Protein AF-A0A836B1T5-F1 (afdb_monomer)

Nearest PDB structures (foldseek):
  1xxl-assembly2_B  TM=7.511E-01  e=1.185E-05  Bacillus subtilis
  3ccf-assembly1_A  TM=6.354E-01  e=1.052E-05  Trichormus variabilis ATCC 29413
  6uk5-assembly1_B  TM=6.669E-01  e=5.293E-05  Micromonospora echinospora
  3tqs-assembly2_B  TM=7.331E-01  e=1.299E-04  Coxiella burnetii
  7v2p-assembly1_U  TM=7.168E-01  e=1.055E-03  Bacillus subtilis subsp. subtilis str. 168

Radius of gyration: 22.96 Å; Cα contacts (8 Å, |Δi|>4): 475; chains: 1; bounding box: 55×53×76 Å

InterPro domains:
  IPR029063 S-adenosyl-L-methionine-dependent methyltransferase superfamily [G3DSA:3.40.50.150] (52-256)
  IPR029063 S-adenosyl-L-methionine-dependent methyltransferase superfamily [SSF53335] (63-163)

Organism: Chlamydomonas incerta (NCBI:txid51695)

pLDDT: mean 87.78, std 15.85, range [39.22, 98.81]

Foldseek 3Di:
DPPLQVVAAAQFWKQFAPQAIWGFHHTADCDPPDPLHQWTWIADPPPRDIDTHHSVRIDGADEDPFQEEEEQDPVLLLVNLSRHAAADFAEEEEQCQLVPSVVSSVVGYVAYEYEYQDVVRQVNNCVVCVVHHYDNDDLLPLVVSQVPTPPPDGGQEYEYDDPLAPDPLVQLSSLQSCCVSRVNHGYYYRHNLVLLLLVLLVVVVPVPCVVVVVVVPPDPDPDDDDDPVRVVVVVVVVVVSNVSSNVSNVCNCVSNNPVVSVSYDYSDRPDDDPPQDPVRVVVVVVVVVVPPPPPDDDDD

Secondary structure (DSSP, 8-state):
---GGGTS-TT-EEEETTTEEEEEEE-----TTSTTTT-EEEEETTT--EEEE-GGGEEE----SSSEEEESSHHHHHHHHHHH--TT-EEEEES-TTSHHHHHHHTTSSEEEEEES-HHHHHHHHHH-TTSEEEE--TT-HHHHHTTSPTT---SEEEE-STTT--HHHHHHHHHHHHHH-TT-EEEEE-HHHHHHHHHHHHHT-TTTHHHHTT-SPPPP--S---HHHHHHHHHHHHHHHHHHHHHHHHHHHHH-HHHHHTEEE-----PPP---HHHHHHHHHHHHHTS--------

Solvent-accessible surface area (backbone atoms only — not comparable to full-atom values): 16687 Å² total; per-residue (Å²): 126,85,63,69,62,78,72,48,46,56,74,39,48,26,38,35,74,97,74,46,52,27,35,27,68,37,40,53,34,79,52,86,85,45,98,53,48,64,18,23,36,31,30,34,71,88,80,63,50,71,48,78,41,48,62,90,47,49,38,80,54,64,60,73,91,44,47,32,34,32,9,50,44,72,67,49,35,53,49,48,44,70,38,61,55,42,56,87,33,28,35,39,33,34,42,27,51,63,29,67,64,48,56,58,45,45,79,33,26,67,40,50,36,28,24,20,74,52,59,68,36,29,52,48,13,34,72,76,40,72,91,51,52,58,42,67,42,62,78,80,44,50,70,66,56,58,68,70,38,60,90,98,50,68,50,44,28,39,34,40,39,55,84,41,69,53,55,56,68,61,52,33,50,45,53,49,51,49,45,67,73,31,74,82,28,34,37,40,34,30,25,38,51,56,34,36,8,51,52,40,40,57,56,66,74,43,87,72,54,68,74,59,50,72,76,60,61,73,75,76,71,88,63,78,90,66,53,74,65,56,51,51,52,51,51,53,51,50,52,51,46,53,53,50,4,48,59,38,31,73,46,43,53,74,61,50,30,69,70,58,51,72,27,52,38,77,59,74,74,81,80,70,78,76,78,66,50,77,69,54,52,52,54,54,50,51,54,55,60,71,68,52,76,87,87,80,88,90,87,128

Mean predicted aligned error: 7.73 Å

Sequence (300 aa):
MDNAQTKFAPGNVVDVKGHGRATVLEAVIDSPGHQHHGRCHIRYHEDGTTYWARPKLLRRMRPAARRVLVARHTHAYRDAMVHNVDRPDVCLEIGCHEGLTTNMISNRAAYVAGIDTAPEVVAIAAARHPHLSFRQMDGLDTAATAGLAPAGRAFSLVCIDISGKAPLDLICEMVRAQAAAFPAARLIVKNEELYDALVALEQQQQPGAGQEAQQQQPQPAPAAVQTPEQAAAAAAAEAAAAARGRAGAVRLAQLLGPELLAECELFRHQFRPPRLQPSERWTQKQLQHQQQPAAVEAAS

Structure (mmCIF, N/CA/C/O backbone):
data_AF-A0A836B1T5-F1
#
_entry.id   AF-A0A836B1T5-F1
#
loop_
_atom_site.group_PDB
_atom_site.id
_atom_site.type_symbol
_atom_site.label_atom_id
_atom_site.label_alt_id
_atom_site.label_comp_id
_atom_site.label_asym_id
_atom_site.label_entity_id
_atom_site.label_seq_id
_atom_site.pdbx_PDB_ins_code
_atom_site.Cartn_x
_atom_site.Cartn_y
_atom_site.Cartn_z
_atom_site.occupancy
_atom_site.B_iso_or_equiv
_atom_site.auth_seq_id
_atom_site.auth_comp_id
_atom_site.auth_asym_id
_atom_site.auth_atom_id
_atom_site.pdbx_PDB_model_num
ATOM 1 N N . MET A 1 1 ? 21.587 10.212 -20.000 1.00 45.06 1 MET A N 1
ATOM 2 C CA . MET A 1 1 ? 20.920 8.900 -20.127 1.00 45.06 1 MET A CA 1
ATOM 3 C C . MET A 1 1 ? 21.153 8.177 -18.815 1.00 45.06 1 MET A C 1
ATOM 5 O O . MET A 1 1 ? 22.306 7.896 -18.523 1.00 45.06 1 MET A O 1
ATOM 9 N N . ASP A 1 2 ? 20.120 7.959 -17.996 1.00 50.31 2 ASP A N 1
ATOM 10 C CA . ASP A 1 2 ? 20.252 7.080 -16.824 1.00 50.31 2 ASP A CA 1
ATOM 11 C C . ASP A 1 2 ? 20.707 5.711 -17.323 1.00 50.31 2 ASP A C 1
ATOM 13 O O . ASP A 1 2 ? 20.019 5.099 -18.147 1.00 50.31 2 ASP A O 1
ATOM 17 N N . ASN A 1 3 ? 21.887 5.265 -16.893 1.00 54.66 3 ASN A N 1
ATOM 18 C CA . ASN A 1 3 ? 22.471 4.037 -17.402 1.00 54.66 3 ASN A CA 1
ATOM 19 C C . ASN A 1 3 ? 21.605 2.851 -16.946 1.00 54.66 3 ASN A C 1
ATOM 21 O O . ASN A 1 3 ? 21.634 2.454 -15.784 1.00 54.66 3 ASN A O 1
ATOM 25 N N . ALA A 1 4 ? 20.778 2.311 -17.847 1.00 54.03 4 ALA A N 1
ATOM 26 C CA . ALA A 1 4 ? 19.812 1.260 -17.526 1.00 54.03 4 ALA A CA 1
ATOM 27 C C . ALA A 1 4 ? 20.478 0.005 -16.925 1.00 54.03 4 ALA A C 1
ATOM 29 O O . ALA A 1 4 ? 19.821 -0.725 -16.180 1.00 54.03 4 ALA A O 1
ATOM 30 N N . GLN A 1 5 ? 21.774 -0.193 -17.193 1.00 54.16 5 GLN A N 1
ATOM 31 C CA . GLN A 1 5 ? 22.617 -1.250 -16.630 1.00 54.16 5 GLN A CA 1
ATOM 32 C C . GLN A 1 5 ? 22.672 -1.237 -15.098 1.00 54.16 5 GLN A C 1
ATOM 34 O O . GLN A 1 5 ? 22.658 -2.298 -14.483 1.00 54.16 5 GLN A O 1
ATOM 39 N N . THR A 1 6 ? 22.674 -0.065 -14.451 1.00 63.12 6 THR A N 1
ATOM 40 C CA . THR A 1 6 ? 22.791 0.011 -12.981 1.00 63.12 6 THR A CA 1
ATOM 41 C C . THR A 1 6 ? 21.457 -0.184 -12.265 1.00 63.12 6 THR A C 1
ATOM 43 O O . THR A 1 6 ? 21.413 -0.327 -11.042 1.00 63.12 6 THR A O 1
ATOM 46 N N . LYS A 1 7 ? 20.340 -0.195 -13.002 1.00 80.62 7 LYS A N 1
ATOM 47 C CA . LYS A 1 7 ? 19.006 -0.150 -12.397 1.00 80.62 7 LYS A CA 1
ATOM 48 C C . LYS A 1 7 ? 18.515 -1.506 -11.885 1.00 80.62 7 LYS A C 1
ATOM 50 O O . LYS A 1 7 ? 17.751 -1.530 -10.917 1.00 80.62 7 LYS A O 1
ATOM 55 N N . PHE A 1 8 ? 18.927 -2.600 -12.526 1.00 92.12 8 PHE A N 1
ATOM 56 C CA . PHE A 1 8 ? 18.439 -3.953 -12.253 1.00 92.12 8 PHE A CA 1
ATOM 57 C C . PHE A 1 8 ? 19.605 -4.943 -12.193 1.00 92.12 8 PHE A C 1
ATOM 59 O O . PHE A 1 8 ? 20.016 -5.496 -13.211 1.00 92.12 8 PHE A O 1
ATOM 66 N N . ALA A 1 9 ? 20.134 -5.147 -10.988 1.00 93.69 9 ALA A N 1
ATOM 67 C CA . ALA A 1 9 ? 21.216 -6.094 -10.732 1.00 93.69 9 ALA A CA 1
ATOM 68 C C . ALA A 1 9 ? 20.671 -7.482 -10.340 1.00 93.69 9 ALA A C 1
ATOM 70 O O . ALA A 1 9 ? 19.554 -7.559 -9.813 1.00 93.69 9 ALA A O 1
ATOM 71 N N . PRO A 1 10 ? 21.445 -8.569 -10.534 1.00 96.06 10 PRO A N 1
ATOM 72 C CA . PRO A 1 10 ? 21.111 -9.890 -10.011 1.00 96.06 10 PRO A CA 1
ATOM 73 C C . PRO A 1 10 ? 20.705 -9.853 -8.532 1.00 96.06 10 PRO A C 1
ATOM 75 O O . PRO A 1 10 ? 21.261 -9.098 -7.734 1.00 96.06 10 PRO A O 1
ATOM 78 N N . GLY A 1 11 ? 19.686 -10.631 -8.174 1.00 94.31 11 GLY A N 1
ATOM 79 C CA . GLY A 1 11 ? 19.091 -10.662 -6.837 1.00 94.31 11 GLY A CA 1
ATOM 80 C C . GLY A 1 11 ? 18.086 -9.540 -6.554 1.00 94.31 11 GLY A C 1
ATOM 81 O O . GLY A 1 11 ? 17.364 -9.610 -5.564 1.00 94.31 11 GLY A O 1
ATOM 82 N N . ASN A 1 12 ? 17.973 -8.513 -7.407 1.00 94.38 12 ASN A N 1
ATOM 83 C CA . ASN A 1 12 ? 16.926 -7.503 -7.242 1.00 94.38 12 ASN A CA 1
ATOM 84 C C . ASN A 1 12 ? 15.543 -8.129 -7.454 1.00 94.38 12 ASN A C 1
ATOM 86 O O . ASN A 1 12 ? 15.293 -8.772 -8.475 1.00 94.38 12 ASN A O 1
ATOM 90 N N . VAL A 1 13 ? 14.623 -7.865 -6.525 1.00 93.50 13 VAL A N 1
ATOM 91 C CA . VAL A 1 13 ? 13.201 -8.159 -6.716 1.00 93.50 13 VAL A CA 1
ATOM 92 C C . VAL A 1 13 ? 12.577 -7.042 -7.547 1.00 93.50 13 VAL A C 1
ATOM 94 O O . VAL A 1 13 ? 12.763 -5.848 -7.278 1.00 93.50 13 VAL A O 1
ATOM 97 N N . VAL A 1 14 ? 11.847 -7.431 -8.584 1.00 94.38 14 VAL A N 1
ATOM 98 C CA . VAL A 1 14 ? 11.193 -6.532 -9.530 1.00 94.38 14 VAL A CA 1
ATOM 99 C C . VAL A 1 14 ? 9.727 -6.905 -9.706 1.00 94.38 14 VAL A C 1
ATOM 101 O O . VAL A 1 14 ? 9.348 -8.070 -9.650 1.00 94.38 14 VAL A O 1
ATOM 104 N N . ASP A 1 15 ? 8.898 -5.900 -9.947 1.00 92.81 15 ASP A N 1
ATOM 105 C CA . ASP A 1 15 ? 7.552 -6.081 -10.466 1.00 92.81 15 ASP A CA 1
ATOM 106 C C . ASP A 1 15 ? 7.603 -5.979 -11.993 1.00 92.81 15 ASP A C 1
ATOM 108 O O . ASP A 1 15 ? 8.061 -4.981 -12.560 1.00 92.81 15 ASP A O 1
ATOM 112 N N . VAL A 1 16 ? 7.151 -7.031 -12.660 1.00 93.25 16 VAL A N 1
ATOM 113 C CA . VAL A 1 16 ? 7.031 -7.128 -14.108 1.00 93.25 16 VAL A CA 1
ATOM 114 C C . VAL A 1 16 ? 5.632 -6.665 -14.485 1.00 93.25 16 VAL A C 1
ATOM 116 O O . VAL A 1 16 ? 4.624 -7.261 -14.098 1.00 93.25 16 VAL A O 1
ATOM 119 N N . LYS A 1 17 ? 5.552 -5.576 -15.252 1.00 88.19 17 LYS A N 1
ATOM 120 C CA . LYS A 1 17 ? 4.277 -4.952 -15.613 1.00 88.19 17 LYS A CA 1
ATOM 121 C C . LYS A 1 17 ? 3.333 -5.965 -16.279 1.00 88.19 17 LYS A C 1
ATOM 123 O O . LYS A 1 17 ? 3.577 -6.360 -17.413 1.00 88.19 17 LYS A O 1
ATOM 128 N N . GLY A 1 18 ? 2.230 -6.287 -15.602 1.00 84.44 18 GLY A N 1
ATOM 129 C CA . GLY A 1 18 ? 1.193 -7.204 -16.090 1.00 84.44 18 GLY A CA 1
ATOM 130 C C . GLY A 1 18 ? 1.463 -8.691 -15.838 1.00 84.44 18 GLY A C 1
ATOM 131 O O . GLY A 1 18 ? 0.617 -9.495 -16.195 1.00 84.44 18 GLY A O 1
ATOM 132 N N . HIS A 1 19 ? 2.598 -9.044 -15.225 1.00 88.31 19 HIS A N 1
ATOM 133 C CA . HIS A 1 19 ? 3.006 -10.440 -15.010 1.00 88.31 19 HIS A CA 1
ATOM 134 C C . HIS A 1 19 ? 3.379 -10.771 -13.554 1.00 88.31 19 HIS A C 1
ATOM 136 O O . HIS A 1 19 ? 3.558 -11.935 -13.234 1.00 88.31 19 HIS A O 1
ATOM 142 N N . GLY A 1 20 ? 3.499 -9.783 -12.659 1.00 89.19 20 GLY A N 1
ATOM 143 C CA . GLY A 1 20 ? 3.725 -10.031 -11.228 1.00 89.19 20 GLY A CA 1
ATOM 144 C C . GLY A 1 20 ? 5.188 -9.911 -10.799 1.00 89.19 20 GLY A C 1
ATOM 145 O O . GLY A 1 20 ? 5.966 -9.186 -11.418 1.00 89.19 20 GLY A O 1
ATOM 146 N N . ARG A 1 21 ? 5.556 -10.549 -9.682 1.00 92.69 21 ARG A N 1
ATOM 147 C CA . ARG A 1 21 ? 6.887 -10.415 -9.066 1.00 92.69 21 ARG A CA 1
ATOM 148 C C . ARG A 1 21 ? 7.902 -11.372 -9.682 1.00 92.69 21 ARG A C 1
ATOM 150 O O . ARG A 1 21 ? 7.583 -12.517 -9.997 1.00 92.69 21 ARG A O 1
ATOM 157 N N . ALA A 1 22 ? 9.137 -10.904 -9.808 1.00 95.25 22 ALA A N 1
ATOM 158 C CA . ALA A 1 22 ? 10.256 -11.701 -10.278 1.00 95.25 22 ALA A CA 1
ATOM 159 C C . ALA A 1 22 ? 11.568 -11.306 -9.588 1.00 95.25 22 ALA A C 1
ATOM 161 O O . ALA A 1 22 ? 11.719 -10.189 -9.094 1.00 95.25 22 ALA A O 1
ATOM 162 N N . THR A 1 23 ? 12.544 -12.209 -9.602 1.00 96.69 23 THR A N 1
ATOM 163 C CA . THR A 1 23 ? 13.937 -11.921 -9.237 1.00 96.69 23 THR A CA 1
ATOM 164 C C . THR A 1 23 ? 14.770 -11.781 -10.502 1.00 96.69 23 THR A C 1
ATOM 166 O O . THR A 1 23 ? 14.690 -12.623 -11.394 1.00 96.69 23 THR A O 1
ATOM 169 N N . VAL A 1 24 ? 15.591 -10.738 -10.581 1.00 97.12 24 VAL A N 1
ATOM 170 C CA . VAL A 1 24 ? 16.600 -10.596 -11.637 1.00 97.12 24 VAL A CA 1
ATOM 171 C C . VAL A 1 24 ? 17.684 -11.652 -11.420 1.00 97.12 24 VAL A C 1
ATOM 173 O O . VAL A 1 24 ? 18.313 -11.681 -10.367 1.00 97.12 24 VAL A O 1
ATOM 176 N N . LEU A 1 25 ? 17.885 -12.531 -12.398 1.00 97.56 25 LEU A N 1
ATOM 177 C CA . LEU A 1 25 ? 18.951 -13.535 -12.403 1.00 97.56 25 LEU A CA 1
ATOM 178 C C . LEU A 1 25 ? 20.230 -12.973 -13.021 1.00 97.56 25 LEU A C 1
ATOM 180 O O . LEU A 1 25 ? 21.313 -13.166 -12.481 1.00 97.56 25 LEU A O 1
ATOM 184 N N . GLU A 1 26 ? 20.090 -12.239 -14.124 1.00 96.44 26 GLU A N 1
ATOM 185 C CA . GLU A 1 26 ? 21.199 -11.624 -14.852 1.00 96.44 26 GLU A CA 1
ATOM 186 C C . GLU A 1 26 ? 20.846 -10.177 -15.197 1.00 96.44 26 GLU A C 1
ATOM 188 O O . GLU A 1 26 ? 19.687 -9.857 -15.496 1.00 96.44 26 GLU A O 1
ATOM 193 N N . ALA A 1 27 ? 21.854 -9.303 -15.141 1.00 96.06 27 ALA A N 1
ATOM 194 C CA . ALA A 1 27 ? 21.727 -7.895 -15.501 1.00 96.06 27 ALA A CA 1
ATOM 195 C C . ALA A 1 27 ? 21.368 -7.715 -16.990 1.00 96.06 27 ALA A C 1
ATOM 197 O O . ALA A 1 27 ? 21.175 -8.672 -17.740 1.00 96.06 27 ALA A O 1
ATOM 198 N N . VAL A 1 28 ? 21.247 -6.459 -17.423 1.00 94.44 28 VAL A N 1
ATOM 199 C CA . VAL A 1 28 ? 21.045 -6.143 -18.842 1.00 94.44 28 VAL A CA 1
ATOM 200 C C . VAL A 1 28 ? 22.220 -6.672 -19.663 1.00 94.44 28 VAL A C 1
ATOM 202 O O . VAL A 1 28 ? 23.368 -6.420 -19.318 1.00 94.44 28 VAL A O 1
ATOM 205 N N . ILE A 1 29 ? 21.933 -7.382 -20.754 1.00 94.56 29 ILE A N 1
ATOM 206 C CA . ILE A 1 29 ? 22.964 -7.779 -21.717 1.00 94.56 29 ILE A CA 1
ATOM 207 C C . ILE A 1 29 ? 23.206 -6.653 -22.715 1.00 94.56 29 ILE A C 1
ATOM 209 O O . ILE A 1 29 ? 22.305 -6.308 -23.478 1.00 94.56 29 ILE A O 1
ATOM 213 N N . ASP A 1 30 ? 24.432 -6.141 -22.768 1.00 91.88 30 ASP A N 1
ATOM 214 C CA . ASP A 1 30 ? 24.796 -4.996 -23.618 1.00 91.88 30 ASP A CA 1
ATOM 215 C C . ASP A 1 30 ? 25.551 -5.366 -24.892 1.00 91.88 30 ASP A C 1
ATOM 217 O O . ASP A 1 30 ? 25.805 -4.511 -25.733 1.00 91.88 30 ASP A O 1
ATOM 221 N N . SER A 1 31 ? 25.904 -6.639 -25.069 1.00 94.00 31 SER A N 1
ATOM 222 C CA . SER A 1 31 ? 26.605 -7.106 -26.264 1.00 94.00 31 SER A CA 1
ATOM 223 C C . SER A 1 31 ? 25.669 -7.066 -27.486 1.00 94.00 31 SER A C 1
ATOM 225 O O . SER A 1 31 ? 24.723 -7.859 -27.526 1.00 94.00 31 SER A O 1
ATOM 227 N N . PRO A 1 32 ? 25.922 -6.226 -28.515 1.00 92.44 32 PRO A N 1
ATOM 228 C CA . PRO A 1 32 ? 24.991 -6.029 -29.636 1.00 92.44 32 PRO A CA 1
ATOM 229 C C . PRO A 1 32 ? 24.729 -7.276 -30.497 1.00 92.44 32 PRO A C 1
ATOM 231 O O . PRO A 1 32 ? 23.722 -7.332 -31.195 1.00 92.44 32 PRO A O 1
ATOM 234 N N . GLY A 1 33 ? 25.608 -8.282 -30.435 1.00 94.88 33 GLY A N 1
ATOM 235 C CA . GLY A 1 33 ? 25.450 -9.570 -31.123 1.00 94.88 33 GLY A CA 1
ATOM 236 C C . GLY A 1 33 ? 24.720 -10.650 -30.315 1.00 94.88 33 GLY A C 1
ATOM 237 O O . GLY A 1 33 ? 24.492 -11.741 -30.827 1.00 94.88 33 GLY A O 1
ATOM 238 N N . HIS A 1 34 ? 24.359 -10.389 -29.055 1.00 97.06 34 HIS A N 1
ATOM 239 C CA . HIS A 1 34 ? 23.669 -11.375 -28.228 1.00 97.06 34 HIS A CA 1
ATOM 240 C C . HIS A 1 34 ? 22.165 -11.409 -28.544 1.00 97.06 34 HIS A C 1
ATOM 242 O O . HIS A 1 34 ? 21.512 -10.366 -28.601 1.00 97.06 34 HIS A O 1
ATOM 248 N N . GLN A 1 35 ? 21.566 -12.602 -28.648 1.00 97.56 35 GLN A N 1
ATOM 249 C CA . GLN A 1 35 ? 20.130 -12.777 -28.951 1.00 97.56 35 GLN A CA 1
ATOM 250 C C . GLN A 1 35 ? 19.173 -12.095 -27.947 1.00 97.56 35 GLN A C 1
ATOM 252 O O . GLN A 1 35 ? 17.999 -11.853 -28.236 1.00 97.56 35 GLN A O 1
ATOM 257 N N . HIS A 1 36 ? 19.671 -11.772 -26.752 1.00 96.94 36 HIS A N 1
ATOM 258 C CA . HIS A 1 36 ? 18.933 -11.082 -25.689 1.00 96.94 36 HIS A CA 1
ATOM 259 C C . HIS A 1 36 ? 19.476 -9.682 -25.374 1.00 96.94 36 HIS A C 1
ATOM 261 O O . HIS A 1 36 ? 19.220 -9.159 -24.292 1.00 96.94 36 HI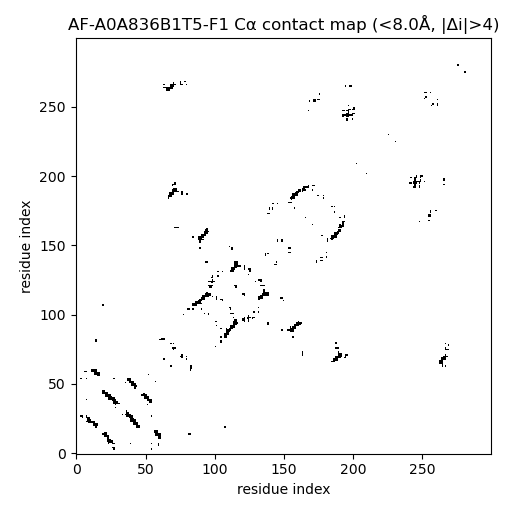S A O 1
ATOM 267 N N . HIS A 1 37 ? 20.199 -9.064 -26.309 1.00 96.00 37 HIS A N 1
ATOM 268 C CA . HIS A 1 37 ? 20.672 -7.686 -26.184 1.00 96.00 37 HIS A CA 1
ATOM 269 C C . HIS A 1 37 ? 19.553 -6.725 -25.715 1.00 96.00 37 HIS A C 1
ATOM 271 O O . HIS A 1 37 ? 18.423 -6.739 -26.222 1.00 96.00 37 HIS A O 1
ATOM 277 N N . GLY A 1 38 ? 19.859 -5.912 -24.700 1.00 94.25 38 GLY A N 1
ATOM 278 C CA . GLY A 1 38 ? 18.959 -4.948 -24.066 1.00 94.25 38 GLY A CA 1
ATOM 279 C C . GLY A 1 38 ? 17.919 -5.553 -23.112 1.00 94.25 38 GLY A C 1
ATOM 280 O O . GLY A 1 38 ? 16.897 -4.909 -22.837 1.00 94.25 38 GLY A O 1
ATOM 281 N N . ARG A 1 39 ? 18.115 -6.790 -22.636 1.00 96.44 39 ARG A N 1
ATOM 282 C CA . ARG A 1 39 ? 17.187 -7.498 -21.734 1.00 96.44 39 ARG A CA 1
ATOM 283 C C . ARG A 1 39 ? 17.893 -8.017 -20.481 1.00 96.44 39 ARG A C 1
ATOM 285 O O . ARG A 1 39 ? 19.076 -8.322 -20.533 1.00 96.44 39 ARG A O 1
ATOM 292 N N . CYS A 1 40 ? 17.136 -8.135 -19.392 1.00 96.75 40 CYS A N 1
ATOM 293 C CA . CYS A 1 40 ? 17.520 -8.823 -18.157 1.00 96.75 40 CYS A CA 1
ATOM 294 C C . CYS A 1 40 ? 16.929 -10.234 -18.145 1.00 96.75 40 CYS A C 1
ATOM 296 O O . CYS A 1 40 ? 15.785 -10.415 -18.575 1.00 96.75 40 CYS A O 1
ATOM 298 N N . HIS A 1 41 ? 17.648 -11.201 -17.582 1.00 97.81 41 HIS A N 1
ATOM 299 C CA . HIS A 1 41 ? 17.091 -12.518 -17.277 1.00 97.81 41 HIS A CA 1
ATOM 300 C C . HIS A 1 41 ? 16.376 -12.445 -15.929 1.00 97.81 41 HIS A C 1
ATOM 302 O O . HIS A 1 41 ? 16.960 -11.994 -14.945 1.00 97.81 41 HIS A O 1
ATOM 308 N N . ILE A 1 42 ? 15.116 -12.860 -15.866 1.00 98.06 42 ILE A N 1
ATOM 309 C CA . ILE A 1 42 ? 14.314 -12.846 -14.640 1.00 98.06 42 ILE A CA 1
ATOM 310 C C . ILE A 1 42 ? 13.719 -14.225 -14.356 1.00 98.06 42 ILE A C 1
ATOM 312 O O . ILE A 1 42 ? 13.550 -15.020 -15.278 1.00 98.06 42 ILE A O 1
ATOM 316 N N . ARG A 1 43 ? 13.366 -14.478 -13.092 1.00 97.69 43 ARG A N 1
ATOM 317 C CA . ARG A 1 43 ? 12.599 -15.644 -12.631 1.00 97.69 43 ARG A CA 1
ATOM 318 C C . ARG A 1 43 ? 11.342 -15.199 -11.901 1.00 97.69 43 ARG A C 1
ATOM 320 O O . ARG A 1 43 ? 11.462 -14.486 -10.905 1.00 97.69 43 ARG A O 1
ATOM 327 N N . TYR A 1 44 ? 10.172 -15.610 -12.370 1.00 95.44 44 TYR A N 1
ATOM 328 C CA . TYR A 1 44 ? 8.901 -15.295 -11.723 1.00 95.44 44 TYR A CA 1
ATOM 329 C C . TYR A 1 44 ? 8.768 -16.019 -10.382 1.00 95.44 44 TYR A C 1
ATOM 331 O O . TYR A 1 44 ? 9.223 -17.149 -10.220 1.00 95.44 44 TYR A O 1
ATOM 339 N N . HIS A 1 45 ? 8.172 -15.342 -9.400 1.00 91.94 45 HIS A N 1
ATOM 340 C CA . HIS A 1 45 ? 7.955 -15.910 -8.062 1.00 91.94 45 HIS A CA 1
ATOM 341 C C . HIS A 1 45 ? 6.772 -16.878 -8.020 1.00 91.94 45 HIS A C 1
ATOM 343 O O . HIS A 1 45 ? 6.747 -17.751 -7.163 1.00 91.94 45 HIS A O 1
ATOM 349 N N . GLU A 1 46 ? 5.808 -16.721 -8.929 1.00 87.38 46 GLU A N 1
ATOM 350 C CA . GLU A 1 46 ? 4.567 -17.500 -8.935 1.00 87.38 46 GLU A CA 1
ATOM 351 C C . GLU A 1 46 ? 4.778 -18.951 -9.382 1.00 87.38 46 GLU A C 1
ATOM 353 O O . GLU A 1 46 ? 4.317 -19.869 -8.711 1.00 87.38 46 GLU A O 1
ATOM 358 N N . ASP A 1 47 ? 5.498 -19.164 -10.483 1.00 92.56 47 ASP A N 1
ATOM 359 C CA . ASP A 1 47 ? 5.666 -20.481 -11.111 1.00 92.56 47 ASP A CA 1
ATOM 360 C C . ASP A 1 47 ? 7.139 -20.897 -11.279 1.00 92.56 47 ASP A C 1
ATOM 362 O O . ASP A 1 47 ? 7.436 -21.989 -11.763 1.00 92.56 47 ASP A O 1
ATOM 366 N N . GLY A 1 48 ? 8.082 -20.032 -10.894 1.00 95.31 48 GLY A N 1
ATOM 367 C CA . GLY A 1 48 ? 9.514 -20.273 -11.054 1.00 95.31 48 GLY A CA 1
ATOM 368 C C . GLY A 1 48 ? 10.012 -20.205 -12.502 1.00 95.31 48 GLY A C 1
ATOM 369 O O . GLY A 1 48 ? 11.208 -20.418 -12.725 1.00 95.31 48 GLY A O 1
ATOM 370 N N . THR A 1 49 ? 9.153 -19.892 -13.480 1.00 96.56 49 THR A N 1
ATOM 371 C CA . THR A 1 49 ? 9.550 -19.779 -14.888 1.00 96.56 49 THR A CA 1
ATOM 372 C C . THR A 1 49 ? 10.503 -18.609 -15.096 1.00 96.56 49 THR A C 1
ATOM 374 O O . THR A 1 49 ? 10.541 -17.648 -14.319 1.00 96.56 49 THR A O 1
ATOM 377 N N . THR A 1 50 ? 11.313 -18.684 -16.153 1.00 98.00 50 THR A N 1
ATOM 378 C CA . THR A 1 50 ? 12.273 -17.633 -16.490 1.00 98.00 50 THR A CA 1
ATOM 379 C C . THR A 1 50 ? 11.930 -16.928 -17.793 1.00 98.00 50 THR A C 1
ATOM 381 O O . THR A 1 50 ? 11.291 -17.481 -18.687 1.00 98.00 50 THR A O 1
ATOM 384 N N . TYR A 1 51 ? 12.342 -15.665 -17.903 1.00 97.69 51 TYR A N 1
ATOM 385 C CA . TYR A 1 51 ? 12.080 -14.854 -19.087 1.00 97.69 51 TYR A CA 1
ATOM 386 C C . TYR A 1 51 ? 13.143 -13.773 -19.294 1.00 97.69 51 TYR A C 1
ATOM 388 O O . TYR A 1 51 ? 13.705 -13.236 -18.341 1.00 97.69 51 TYR A O 1
ATOM 396 N N . TRP A 1 52 ? 13.380 -13.400 -20.552 1.00 97.69 52 TRP A N 1
ATOM 397 C CA . TRP A 1 52 ? 14.243 -12.274 -20.914 1.00 97.69 52 TRP A CA 1
ATOM 398 C C . TRP A 1 52 ? 13.414 -10.998 -21.075 1.00 97.69 52 TRP A C 1
ATOM 400 O O . TRP A 1 52 ? 12.850 -10.714 -22.142 1.00 97.69 52 TRP A O 1
ATOM 410 N N . ALA A 1 53 ? 13.338 -10.213 -20.001 1.00 96.44 53 ALA A N 1
ATOM 411 C CA . ALA A 1 53 ? 12.508 -9.020 -19.900 1.00 96.44 53 ALA A CA 1
ATOM 412 C C . ALA A 1 53 ? 13.255 -7.747 -20.316 1.00 96.44 53 ALA A C 1
ATOM 414 O O . ALA A 1 53 ? 14.427 -7.544 -20.013 1.00 96.44 53 ALA A O 1
ATOM 415 N N . ARG A 1 54 ? 12.549 -6.820 -20.971 1.00 95.56 54 ARG A N 1
ATOM 416 C CA . ARG A 1 54 ? 13.084 -5.476 -21.233 1.00 95.56 54 ARG A CA 1
ATOM 417 C C . ARG A 1 54 ? 13.048 -4.646 -19.939 1.00 95.56 54 ARG A C 1
ATOM 419 O O . ARG A 1 54 ? 11.966 -4.557 -19.356 1.00 95.56 54 ARG A O 1
ATOM 426 N N . PRO A 1 55 ? 14.118 -3.919 -19.557 1.00 94.25 55 PRO A N 1
ATOM 427 C CA . PRO A 1 55 ? 14.155 -3.092 -18.341 1.00 94.25 55 PRO A CA 1
ATOM 428 C C . PRO A 1 55 ? 12.980 -2.119 -18.184 1.00 94.25 55 PRO A C 1
ATOM 430 O O . PRO A 1 55 ? 12.495 -1.893 -17.082 1.00 94.25 55 PRO A O 1
ATOM 433 N N . LYS A 1 56 ? 12.449 -1.578 -19.290 1.00 92.38 56 LYS A N 1
ATOM 434 C CA . LYS A 1 56 ? 11.281 -0.674 -19.272 1.00 92.38 56 LYS A CA 1
ATOM 435 C C . LYS A 1 56 ? 9.974 -1.316 -18.781 1.00 92.38 56 LYS A C 1
ATOM 437 O O . LYS A 1 56 ? 9.014 -0.597 -18.507 1.00 92.38 56 LYS A O 1
ATOM 442 N N . LEU A 1 57 ? 9.909 -2.648 -18.742 1.00 92.88 57 LEU A N 1
ATOM 443 C CA . LEU A 1 57 ? 8.778 -3.417 -18.217 1.00 92.88 57 LEU A CA 1
ATOM 444 C C . LEU A 1 57 ? 8.963 -3.785 -16.742 1.00 92.88 57 LEU A C 1
ATOM 446 O O . LEU A 1 57 ? 8.010 -4.247 -16.122 1.00 92.88 57 LEU A O 1
ATOM 450 N N . LEU A 1 58 ? 10.158 -3.561 -16.195 1.00 92.88 58 LEU A N 1
ATOM 451 C CA . LEU A 1 58 ? 10.499 -3.858 -14.815 1.00 92.88 58 LEU A CA 1
ATOM 452 C C . LEU A 1 58 ? 10.319 -2.612 -13.943 1.00 92.88 58 LEU A C 1
ATOM 454 O O . LEU A 1 58 ? 10.609 -1.477 -14.339 1.00 92.88 58 LEU A O 1
ATOM 458 N N . ARG A 1 59 ? 9.846 -2.827 -12.722 1.00 90.19 59 ARG A N 1
ATOM 459 C CA . ARG A 1 59 ? 9.830 -1.846 -11.639 1.00 90.19 59 ARG A CA 1
ATOM 460 C C . ARG A 1 59 ? 10.635 -2.409 -10.487 1.00 90.19 59 ARG A C 1
ATOM 462 O O . ARG A 1 59 ? 10.381 -3.526 -10.060 1.00 90.19 59 ARG A O 1
ATOM 469 N N . ARG A 1 60 ? 11.601 -1.648 -9.974 1.00 89.38 60 ARG A N 1
ATOM 470 C CA . ARG A 1 60 ? 12.355 -2.084 -8.797 1.00 89.38 60 ARG A CA 1
ATOM 471 C C . ARG A 1 60 ? 11.422 -2.084 -7.597 1.00 89.38 60 ARG A C 1
ATOM 473 O O . ARG A 1 60 ? 10.794 -1.066 -7.309 1.00 89.38 60 ARG A O 1
ATOM 480 N N . MET A 1 61 ? 11.359 -3.216 -6.914 1.00 90.19 61 MET A N 1
ATOM 481 C CA . MET A 1 61 ? 10.561 -3.347 -5.709 1.00 90.19 61 MET A CA 1
ATOM 482 C C . MET A 1 61 ? 11.323 -2.778 -4.523 1.00 90.19 61 MET A C 1
ATOM 484 O O . MET A 1 61 ? 12.546 -2.893 -4.427 1.00 90.19 61 MET A O 1
ATOM 488 N N . ARG A 1 62 ? 10.578 -2.134 -3.633 1.00 85.62 62 ARG A N 1
ATOM 489 C CA . ARG A 1 62 ? 11.053 -1.659 -2.336 1.00 85.62 62 ARG A CA 1
ATOM 490 C C . ARG A 1 62 ? 9.958 -1.997 -1.332 1.00 85.62 62 ARG A C 1
ATOM 492 O O . ARG A 1 62 ? 9.020 -1.205 -1.221 1.00 85.62 62 ARG A O 1
ATOM 499 N N . PRO A 1 63 ? 10.003 -3.198 -0.734 1.00 87.62 63 PRO A N 1
ATOM 500 C CA . PRO A 1 63 ? 9.146 -3.516 0.395 1.00 87.62 63 PRO A CA 1
ATOM 501 C C . PRO A 1 63 ? 9.367 -2.482 1.501 1.00 87.62 63 PRO A C 1
ATOM 503 O O . PRO A 1 63 ? 10.489 -1.997 1.666 1.00 87.62 63 PRO A O 1
ATOM 506 N N . ALA A 1 64 ? 8.305 -2.134 2.218 1.00 92.56 64 ALA A N 1
ATOM 507 C CA . ALA A 1 64 ? 8.378 -1.275 3.386 1.00 92.56 64 ALA A CA 1
ATOM 508 C C . ALA A 1 64 ? 9.280 -1.921 4.437 1.00 92.56 64 ALA A C 1
ATOM 510 O O . ALA A 1 64 ? 9.205 -3.131 4.671 1.00 92.56 64 ALA A O 1
ATOM 511 N N . ALA A 1 65 ? 10.126 -1.108 5.058 1.00 93.62 65 ALA A N 1
ATOM 512 C CA . ALA A 1 65 ? 10.925 -1.524 6.199 1.00 93.62 65 ALA A CA 1
ATOM 513 C C . ALA A 1 65 ? 10.129 -1.395 7.502 1.00 93.62 65 ALA A C 1
ATOM 515 O O . ALA A 1 65 ? 10.435 -2.077 8.480 1.00 93.62 65 ALA A O 1
ATOM 516 N N . ARG A 1 66 ? 9.119 -0.518 7.525 1.00 96.44 66 ARG A N 1
ATOM 517 C CA . ARG A 1 66 ? 8.240 -0.315 8.676 1.00 96.44 66 ARG A CA 1
ATOM 518 C C . ARG A 1 66 ? 6.852 -0.914 8.469 1.00 96.44 66 ARG A C 1
ATOM 520 O O . ARG A 1 66 ? 6.449 -1.263 7.359 1.00 96.44 66 ARG A O 1
ATOM 527 N N . ARG A 1 67 ? 6.126 -1.054 9.579 1.00 97.75 67 ARG A N 1
ATOM 528 C CA . ARG A 1 67 ? 4.813 -1.699 9.620 1.00 97.75 67 ARG A CA 1
ATOM 529 C C . ARG A 1 67 ? 3.714 -0.824 9.021 1.00 97.75 67 ARG A C 1
ATOM 531 O O . ARG A 1 67 ? 2.825 -1.375 8.378 1.00 97.75 67 ARG A O 1
ATOM 538 N N . VAL A 1 68 ? 3.780 0.497 9.187 1.00 98.44 68 VAL A N 1
ATOM 539 C CA . VAL A 1 68 ? 2.802 1.458 8.662 1.00 98.44 68 VAL A CA 1
ATOM 540 C C . VAL A 1 68 ? 3.426 2.249 7.519 1.00 98.44 68 VAL A C 1
ATOM 542 O O . VAL A 1 68 ? 4.335 3.048 7.715 1.00 98.44 68 VAL A O 1
ATOM 545 N N . LEU A 1 69 ? 2.920 2.049 6.309 1.00 97.94 69 LEU A N 1
ATOM 546 C CA . LEU A 1 69 ? 3.396 2.714 5.106 1.00 97.94 69 LEU A CA 1
ATOM 547 C C . LEU A 1 69 ? 2.389 3.772 4.646 1.00 97.94 69 LEU A C 1
ATOM 549 O O . LEU A 1 69 ? 1.248 3.445 4.327 1.00 97.94 69 LEU A O 1
ATOM 553 N N . VAL A 1 70 ? 2.810 5.031 4.548 1.00 97.75 70 VAL A N 1
ATOM 554 C CA . VAL A 1 70 ? 1.926 6.156 4.211 1.00 97.75 70 VAL A CA 1
ATOM 555 C C . VAL A 1 70 ? 2.193 6.660 2.797 1.00 97.75 70 VAL A C 1
ATOM 557 O O . VAL A 1 70 ? 3.300 7.076 2.462 1.00 97.75 70 VAL A O 1
ATOM 560 N N . ALA A 1 71 ? 1.163 6.667 1.959 1.00 96.44 71 ALA A N 1
ATOM 561 C CA . ALA A 1 71 ? 1.185 7.203 0.609 1.00 96.44 71 ALA A CA 1
ATOM 562 C C . ALA A 1 71 ? 0.321 8.467 0.508 1.00 96.44 71 ALA A C 1
ATOM 564 O O . ALA A 1 71 ? -0.789 8.527 1.028 1.00 96.44 71 ALA A O 1
ATOM 565 N N . ARG A 1 72 ? 0.808 9.477 -0.217 1.00 94.88 72 ARG A N 1
ATOM 566 C CA . ARG A 1 72 ? 0.111 10.768 -0.324 1.00 94.88 72 ARG A CA 1
ATOM 567 C C . ARG A 1 72 ? -1.137 10.715 -1.208 1.00 94.88 72 ARG A C 1
ATOM 569 O O . ARG A 1 72 ? -2.188 11.220 -0.845 1.00 94.88 72 ARG A O 1
ATOM 576 N N . HIS A 1 73 ? -1.030 10.089 -2.381 1.00 93.88 73 HIS A N 1
ATOM 577 C CA . HIS A 1 73 ? -2.073 10.119 -3.415 1.00 93.88 73 HIS A CA 1
ATOM 578 C C . HIS A 1 73 ? -2.420 8.717 -3.924 1.00 93.88 73 HIS A C 1
ATOM 580 O O . HIS A 1 73 ? -1.636 7.780 -3.778 1.00 93.88 73 HIS A O 1
ATOM 586 N N . THR A 1 74 ? -3.556 8.576 -4.615 1.00 94.06 74 THR A N 1
ATOM 587 C CA . THR A 1 74 ? -4.086 7.283 -5.100 1.00 94.06 74 THR A CA 1
ATOM 588 C C . THR A 1 74 ? -3.098 6.492 -5.953 1.00 94.06 74 THR A C 1
ATOM 590 O O . THR A 1 74 ? -3.000 5.276 -5.811 1.00 94.06 74 THR A O 1
ATOM 593 N N . HIS A 1 75 ? -2.329 7.154 -6.822 1.00 92.75 75 HIS A N 1
ATOM 594 C CA . HIS A 1 75 ? -1.310 6.462 -7.616 1.00 92.75 75 HIS A CA 1
ATOM 595 C C . HIS A 1 75 ? -0.199 5.884 -6.729 1.00 92.75 75 HIS A C 1
ATOM 597 O O . HIS A 1 75 ? 0.156 4.719 -6.877 1.00 92.75 75 HIS A O 1
ATOM 603 N N . ALA A 1 76 ? 0.308 6.673 -5.776 1.00 93.12 76 ALA A N 1
ATOM 604 C CA . ALA A 1 76 ? 1.333 6.232 -4.833 1.00 93.12 76 ALA A CA 1
ATOM 605 C C . ALA A 1 76 ? 0.819 5.107 -3.923 1.00 93.12 76 ALA A C 1
ATOM 607 O O . ALA A 1 76 ? 1.535 4.145 -3.685 1.00 93.12 76 ALA A O 1
ATOM 608 N N . TYR A 1 77 ? -0.435 5.184 -3.482 1.00 96.06 77 TYR A N 1
ATOM 609 C CA . TYR A 1 77 ? -1.094 4.146 -2.688 1.00 96.06 77 TYR A CA 1
ATOM 610 C C . TYR A 1 77 ? -1.214 2.820 -3.449 1.00 96.06 77 TYR A C 1
ATOM 612 O O . TYR A 1 77 ? -0.851 1.760 -2.942 1.00 96.06 77 TYR A O 1
ATOM 620 N N . ARG A 1 78 ? -1.628 2.872 -4.719 1.00 95.12 78 ARG A N 1
ATOM 621 C CA . ARG A 1 78 ? -1.698 1.673 -5.562 1.00 95.12 78 ARG A CA 1
ATOM 622 C C . ARG A 1 78 ? -0.318 1.087 -5.852 1.00 95.12 78 ARG A C 1
ATOM 624 O O . ARG A 1 78 ? -0.150 -0.131 -5.832 1.00 95.12 78 ARG A O 1
ATOM 631 N N . ASP A 1 79 ? 0.685 1.930 -6.082 1.00 92.44 79 ASP A N 1
ATOM 632 C CA . ASP A 1 79 ? 2.066 1.461 -6.214 1.00 92.44 79 ASP A CA 1
ATOM 633 C C . ASP A 1 79 ? 2.592 0.864 -4.903 1.00 92.44 79 ASP A C 1
ATOM 635 O O . ASP A 1 79 ? 3.284 -0.151 -4.940 1.00 92.44 79 ASP A O 1
ATOM 639 N N . ALA A 1 80 ? 2.213 1.410 -3.747 1.00 94.75 80 ALA A N 1
ATOM 640 C CA . ALA A 1 80 ? 2.552 0.835 -2.451 1.00 94.75 80 ALA A CA 1
ATOM 641 C C . ALA A 1 80 ? 2.006 -0.594 -2.312 1.00 94.75 80 ALA A C 1
ATOM 643 O O . ALA A 1 80 ? 2.735 -1.481 -1.873 1.00 94.75 80 ALA A O 1
ATOM 644 N N . MET A 1 81 ? 0.781 -0.862 -2.768 1.00 95.25 81 MET A N 1
ATOM 645 C CA . MET A 1 81 ? 0.214 -2.218 -2.781 1.00 95.25 81 MET A CA 1
ATOM 646 C C . MET A 1 81 ? 0.940 -3.152 -3.741 1.00 95.25 81 MET A C 1
ATOM 648 O O . MET A 1 81 ? 1.293 -4.265 -3.362 1.00 95.25 81 MET A O 1
ATOM 652 N N . VAL A 1 82 ? 1.237 -2.693 -4.963 1.00 91.81 82 VAL A N 1
ATOM 653 C CA . VAL A 1 82 ? 2.095 -3.442 -5.896 1.00 91.81 82 VAL A CA 1
ATOM 654 C C . VAL A 1 82 ? 3.394 -3.835 -5.194 1.00 91.81 82 VAL A C 1
ATOM 656 O O . VAL A 1 82 ? 3.848 -4.967 -5.354 1.00 91.81 82 VAL A O 1
ATOM 659 N N . HIS A 1 83 ? 3.945 -2.917 -4.392 1.00 92.44 83 HIS A N 1
ATOM 660 C CA . HIS A 1 83 ? 5.202 -3.073 -3.678 1.00 92.44 83 HIS A CA 1
ATOM 661 C C . HIS A 1 83 ? 5.164 -4.035 -2.492 1.00 92.44 83 HIS A C 1
ATOM 663 O O . HIS A 1 83 ? 6.169 -4.686 -2.214 1.00 92.44 83 HIS A O 1
ATOM 669 N N . ASN A 1 84 ? 4.020 -4.137 -1.818 1.00 94.81 84 ASN A N 1
ATOM 670 C CA . ASN A 1 84 ? 3.956 -4.700 -0.473 1.00 94.81 84 ASN A CA 1
ATOM 671 C C . ASN A 1 84 ? 2.954 -5.845 -0.304 1.00 94.81 84 ASN A C 1
ATOM 673 O O . ASN A 1 84 ? 3.084 -6.580 0.669 1.00 94.81 84 ASN A O 1
ATOM 677 N N . VAL A 1 85 ? 2.028 -6.057 -1.242 1.00 95.44 85 VAL A N 1
ATOM 678 C CA . VAL A 1 85 ? 1.103 -7.204 -1.230 1.00 95.44 85 VAL A CA 1
ATOM 679 C C . VAL A 1 85 ? 1.770 -8.425 -1.853 1.00 95.44 85 VAL A C 1
ATOM 681 O O . VAL A 1 85 ? 2.231 -8.348 -2.997 1.00 95.44 85 VAL A O 1
ATOM 684 N N . ASP A 1 86 ? 1.799 -9.533 -1.122 1.00 92.56 86 ASP A N 1
ATOM 685 C CA . ASP A 1 86 ? 2.327 -10.825 -1.556 1.00 92.56 86 ASP A CA 1
ATOM 686 C C . ASP A 1 86 ? 1.265 -11.935 -1.554 1.00 92.56 86 ASP A C 1
ATOM 688 O O . ASP A 1 86 ? 0.222 -11.816 -0.912 1.00 92.56 86 ASP A O 1
ATOM 692 N N . ARG A 1 87 ? 1.547 -13.049 -2.241 1.00 92.75 87 ARG A N 1
ATOM 693 C CA . ARG A 1 87 ? 0.599 -14.154 -2.440 1.00 92.75 87 ARG A CA 1
ATOM 694 C C . ARG A 1 87 ? 0.025 -14.743 -1.159 1.00 92.75 87 ARG A C 1
ATOM 696 O O . ARG A 1 87 ? -1.161 -15.052 -1.168 1.00 92.75 87 ARG A O 1
ATOM 703 N N . PRO A 1 88 ? 0.779 -14.887 -0.061 1.00 95.56 88 PRO A N 1
ATOM 704 C CA . PRO A 1 88 ? 0.219 -15.403 1.182 1.00 95.56 88 PRO A CA 1
ATOM 705 C C . PRO A 1 88 ? -0.714 -14.425 1.906 1.00 95.56 88 PRO A C 1
ATOM 707 O O . PRO A 1 88 ? -1.426 -14.860 2.815 1.00 95.56 88 PRO A O 1
ATOM 710 N N . ASP A 1 89 ? -0.709 -13.135 1.547 1.00 97.94 89 ASP A N 1
ATOM 711 C CA . ASP A 1 89 ? -1.396 -12.109 2.325 1.00 97.94 89 ASP A CA 1
ATOM 712 C C . ASP A 1 89 ? -2.917 -12.320 2.368 1.00 97.94 89 ASP A C 1
ATOM 714 O O . ASP A 1 89 ? -3.553 -12.746 1.398 1.00 97.94 89 ASP A O 1
ATOM 718 N N . VAL A 1 90 ? -3.497 -11.985 3.520 1.00 98.56 90 VAL A N 1
ATOM 719 C CA . VAL A 1 90 ? -4.938 -11.810 3.719 1.00 98.56 90 VAL A CA 1
ATOM 720 C C . VAL A 1 90 ? -5.156 -10.324 3.930 1.00 98.56 90 VAL A C 1
ATOM 722 O O . VAL A 1 90 ? -4.668 -9.763 4.914 1.00 98.56 90 VAL A O 1
ATOM 725 N N . CYS A 1 91 ? -5.856 -9.686 3.001 1.00 98.75 91 CYS A N 1
ATOM 726 C CA . CYS A 1 91 ? -5.970 -8.236 2.964 1.00 98.75 91 CYS A CA 1
ATOM 727 C C . CYS A 1 91 ? -7.369 -7.746 3.351 1.00 98.75 91 CYS A C 1
ATOM 729 O O . CYS A 1 91 ? -8.376 -8.323 2.944 1.00 98.75 91 CYS A O 1
ATOM 731 N N . LEU A 1 92 ? -7.420 -6.636 4.077 1.00 98.81 92 LEU A N 1
ATOM 732 C CA . LEU A 1 92 ? -8.618 -5.819 4.255 1.00 98.81 92 LEU A CA 1
ATOM 733 C C . LEU A 1 92 ? -8.377 -4.471 3.581 1.00 98.81 92 LEU A C 1
ATOM 735 O O . LEU A 1 92 ? -7.342 -3.858 3.822 1.00 98.81 92 LEU A O 1
ATOM 739 N N . GLU A 1 93 ? -9.315 -3.994 2.770 1.00 98.81 93 GLU A N 1
ATOM 740 C CA . GLU A 1 93 ? -9.307 -2.621 2.266 1.00 98.81 93 GLU A CA 1
ATOM 741 C C . GLU A 1 93 ? -10.485 -1.828 2.836 1.00 98.81 93 GLU A C 1
ATOM 743 O O . GLU A 1 93 ? -11.641 -2.168 2.598 1.00 98.81 93 GLU A O 1
ATOM 748 N N . ILE A 1 94 ? -10.175 -0.753 3.557 1.00 98.62 94 ILE A N 1
ATOM 749 C CA . ILE A 1 94 ? -11.119 0.211 4.122 1.00 98.62 94 ILE A CA 1
ATOM 750 C C . ILE A 1 94 ? -11.230 1.405 3.174 1.00 98.62 94 ILE A C 1
ATOM 752 O O . ILE A 1 94 ? -10.216 2.027 2.853 1.00 98.62 94 ILE A O 1
ATOM 756 N N . GLY A 1 95 ? -12.452 1.739 2.756 1.00 98.00 95 GLY A N 1
ATOM 757 C CA . GLY A 1 95 ? -12.711 2.750 1.729 1.00 98.00 95 GLY A CA 1
ATOM 758 C C . GLY A 1 95 ? -12.509 2.191 0.320 1.00 98.00 95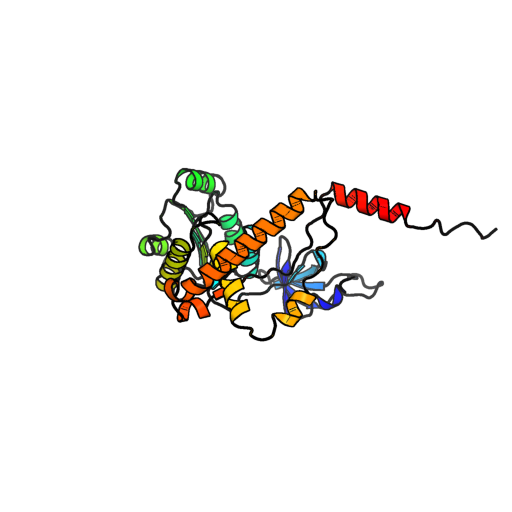 GLY A C 1
ATOM 759 O O . GLY A 1 95 ? -11.772 2.754 -0.488 1.00 98.00 95 GLY A O 1
ATOM 760 N N . CYS A 1 96 ? -13.113 1.035 0.027 1.00 98.06 96 CYS A N 1
ATOM 761 C CA . CYS A 1 96 ? -12.900 0.338 -1.241 1.00 98.06 96 CYS A CA 1
ATOM 762 C C . CYS A 1 96 ? -13.512 1.054 -2.457 1.00 98.06 96 CYS A C 1
ATOM 764 O O . CYS A 1 96 ? -13.137 0.737 -3.595 1.00 98.06 96 CYS A O 1
ATOM 766 N N . HIS A 1 97 ? -14.436 2.004 -2.248 1.00 97.50 97 HIS A N 1
ATOM 767 C CA . HIS A 1 97 ? -15.167 2.695 -3.310 1.00 97.50 97 HIS A CA 1
ATOM 768 C C . HIS A 1 97 ? -15.759 1.668 -4.301 1.00 97.50 97 HIS A C 1
ATOM 770 O O . HIS A 1 97 ? -16.320 0.657 -3.897 1.00 97.50 97 HIS A O 1
ATOM 776 N N . GLU A 1 98 ? -15.570 1.864 -5.607 1.00 97.62 98 GLU A N 1
ATOM 777 C CA . GLU A 1 98 ? -15.997 0.949 -6.677 1.00 97.62 98 GLU A CA 1
ATOM 778 C C . GLU A 1 98 ? -15.110 -0.314 -6.855 1.00 97.62 98 GLU A C 1
ATOM 780 O O . GLU A 1 98 ? -15.121 -0.937 -7.921 1.00 97.62 98 GLU A O 1
ATOM 785 N N . GLY A 1 99 ? -14.269 -0.667 -5.877 1.00 98.12 99 GLY A N 1
ATOM 786 C CA . GLY A 1 99 ? -13.540 -1.944 -5.825 1.00 98.12 99 GLY A CA 1
ATOM 787 C C . GLY A 1 99 ? -12.339 -2.097 -6.771 1.00 98.12 99 GLY A C 1
ATOM 788 O O . GLY A 1 99 ? -11.747 -3.173 -6.845 1.00 98.12 99 GLY A O 1
ATOM 789 N N . LEU A 1 100 ? -11.932 -1.040 -7.487 1.00 97.62 100 LEU A N 1
ATOM 790 C CA . LEU A 1 100 ? -10.812 -1.099 -8.445 1.00 97.62 100 LEU A CA 1
ATOM 791 C C . LEU A 1 100 ? -9.482 -1.473 -7.782 1.00 97.62 100 LEU A C 1
ATOM 793 O O . LEU A 1 100 ? -8.691 -2.241 -8.333 1.00 97.62 100 LEU A O 1
ATOM 797 N N . THR A 1 101 ? -9.222 -0.890 -6.615 1.00 97.62 101 THR A N 1
ATOM 798 C CA . THR A 1 101 ? -8.004 -1.154 -5.853 1.00 97.62 101 THR A CA 1
ATOM 799 C C . THR A 1 101 ? -8.084 -2.532 -5.187 1.00 97.62 101 THR A C 1
ATOM 801 O O . THR A 1 101 ? -7.128 -3.298 -5.282 1.00 97.62 101 THR A O 1
ATOM 804 N N . THR A 1 102 ? -9.253 -2.922 -4.675 1.00 98.56 102 THR A N 1
ATOM 805 C CA . THR A 1 102 ? -9.508 -4.256 -4.108 1.00 98.56 102 THR A CA 1
ATOM 806 C C . THR A 1 102 ? -9.231 -5.354 -5.128 1.00 98.56 102 THR A C 1
ATOM 808 O O . THR A 1 102 ? -8.518 -6.313 -4.849 1.00 98.56 102 THR A O 1
ATOM 811 N N . ASN A 1 103 ? -9.706 -5.177 -6.362 1.00 97.94 103 ASN A N 1
ATOM 812 C CA . ASN A 1 103 ? -9.428 -6.087 -7.469 1.00 97.94 103 ASN A CA 1
ATOM 813 C C . ASN A 1 103 ? -7.947 -6.089 -7.877 1.00 97.94 103 ASN A C 1
ATOM 815 O O . ASN A 1 103 ? -7.405 -7.103 -8.302 1.00 97.94 103 ASN A O 1
ATOM 819 N N . MET A 1 104 ? -7.235 -4.970 -7.740 1.00 95.62 104 MET A N 1
ATOM 820 C CA . MET A 1 104 ? -5.784 -4.969 -7.937 1.00 95.62 104 MET A CA 1
ATOM 821 C C . MET A 1 104 ? -5.066 -5.793 -6.852 1.00 95.62 104 MET A C 1
ATOM 823 O O . MET A 1 104 ? -4.112 -6.502 -7.175 1.00 95.62 104 MET A O 1
ATOM 827 N N . ILE A 1 105 ? -5.526 -5.727 -5.598 1.00 96.94 105 ILE A N 1
ATOM 828 C CA . ILE A 1 105 ? -4.994 -6.517 -4.477 1.00 96.94 105 ILE A CA 1
ATOM 829 C C . ILE A 1 105 ? -5.297 -8.010 -4.668 1.00 96.94 105 ILE A C 1
ATOM 831 O O . ILE A 1 105 ? -4.406 -8.830 -4.456 1.00 96.94 105 ILE A O 1
ATOM 835 N N . SER A 1 106 ? -6.502 -8.383 -5.118 1.00 96.94 106 SER A N 1
ATOM 836 C CA . SER A 1 106 ? -6.908 -9.793 -5.284 1.00 96.94 106 SER A CA 1
ATOM 837 C C . SER A 1 106 ? -6.019 -10.575 -6.257 1.00 96.94 106 SER A C 1
ATOM 839 O O . SER A 1 106 ? -5.779 -11.765 -6.068 1.00 96.94 106 SER A O 1
ATOM 841 N N . ASN A 1 107 ? -5.452 -9.891 -7.254 1.00 93.12 107 ASN A N 1
ATOM 842 C CA . ASN A 1 107 ? -4.488 -10.467 -8.195 1.00 93.12 107 ASN A CA 1
ATOM 843 C C . ASN A 1 107 ? -3.128 -10.803 -7.559 1.00 93.12 107 ASN A C 1
ATOM 845 O O . ASN A 1 107 ? -2.259 -11.359 -8.225 1.00 93.12 107 ASN A O 1
ATOM 849 N N . ARG A 1 108 ? -2.898 -10.402 -6.306 1.00 92.81 108 ARG A N 1
ATOM 850 C CA . ARG A 1 108 ? -1.615 -10.547 -5.610 1.00 92.81 108 ARG A CA 1
ATOM 851 C C . ARG A 1 108 ? -1.732 -11.205 -4.254 1.00 92.81 108 ARG A C 1
ATOM 853 O O . ARG A 1 108 ? -0.757 -11.807 -3.856 1.00 92.81 108 ARG A O 1
ATOM 860 N N . ALA A 1 109 ? -2.863 -11.088 -3.571 1.00 96.44 109 ALA A N 1
ATOM 861 C CA . ALA A 1 109 ? -3.104 -11.672 -2.256 1.00 96.44 109 ALA A CA 1
ATOM 862 C C . ALA A 1 109 ? -3.745 -13.066 -2.363 1.00 96.44 109 ALA A C 1
ATOM 864 O O . ALA A 1 109 ? -4.236 -13.454 -3.426 1.00 96.44 109 ALA A O 1
ATOM 865 N N . ALA A 1 110 ? -3.774 -13.817 -1.262 1.00 96.88 110 ALA A N 1
ATOM 866 C CA . ALA A 1 110 ? -4.559 -15.050 -1.162 1.00 96.88 110 ALA A CA 1
ATOM 867 C C . ALA A 1 110 ? -6.049 -14.736 -0.995 1.00 96.88 110 ALA A C 1
ATOM 869 O O . ALA A 1 110 ? -6.904 -15.495 -1.442 1.00 96.88 110 ALA A O 1
ATOM 870 N N . TYR A 1 111 ? -6.352 -13.627 -0.320 1.00 98.44 111 TYR A N 1
ATOM 871 C CA . TYR A 1 111 ? -7.705 -13.162 -0.057 1.00 98.44 111 TYR A CA 1
ATOM 872 C C . TYR A 1 111 ? -7.714 -11.646 0.123 1.00 98.44 111 TYR A C 1
ATOM 874 O O . TYR A 1 111 ? -6.770 -11.081 0.676 1.00 98.44 111 TYR A O 1
ATOM 882 N N . VAL A 1 112 ? -8.802 -11.002 -0.294 1.00 98.75 112 VAL A N 1
ATOM 883 C CA . VAL A 1 112 ? -9.075 -9.605 0.035 1.00 98.75 112 VAL A CA 1
ATOM 884 C C . VAL A 1 112 ? -10.569 -9.386 0.256 1.00 98.75 112 VAL A C 1
ATOM 886 O O . VAL A 1 112 ? -11.391 -9.884 -0.515 1.00 98.75 112 VAL A O 1
ATOM 889 N N . ALA A 1 113 ? -10.906 -8.620 1.291 1.00 98.69 113 ALA A N 1
ATOM 890 C CA . ALA A 1 113 ? -12.234 -8.051 1.489 1.00 98.69 113 ALA A CA 1
ATOM 891 C C . ALA A 1 113 ? -12.162 -6.524 1.368 1.00 98.69 113 ALA A C 1
ATOM 893 O O . ALA A 1 113 ? -11.245 -5.907 1.911 1.00 98.69 113 ALA A O 1
ATOM 894 N N . GLY A 1 114 ? -13.118 -5.925 0.659 1.00 98.69 114 GLY A N 1
ATOM 895 C CA . GLY A 1 114 ? -13.291 -4.475 0.587 1.00 98.69 114 GLY A CA 1
ATOM 896 C C . GLY A 1 114 ? -14.474 -4.025 1.441 1.00 98.69 114 GLY A C 1
ATOM 897 O O . GLY A 1 114 ? -15.524 -4.669 1.428 1.00 98.69 114 GLY A O 1
ATOM 898 N N . ILE A 1 115 ? -14.323 -2.925 2.170 1.00 98.75 115 ILE A N 1
ATOM 899 C CA . ILE A 1 115 ? -15.421 -2.297 2.905 1.00 98.75 115 ILE A CA 1
ATOM 900 C C . ILE A 1 115 ? -15.537 -0.815 2.579 1.00 98.75 115 ILE A C 1
ATOM 902 O O . ILE A 1 115 ? -14.538 -0.138 2.326 1.00 98.75 115 ILE A O 1
ATOM 906 N N . ASP A 1 116 ? -16.762 -0.311 2.628 1.00 98.62 116 ASP A N 1
ATOM 907 C CA . ASP A 1 116 ? -17.068 1.112 2.519 1.00 98.62 116 ASP A CA 1
ATOM 908 C C . ASP A 1 116 ? -18.299 1.443 3.376 1.00 98.62 116 ASP A C 1
ATOM 910 O O . ASP A 1 116 ? -19.113 0.563 3.665 1.00 98.62 116 ASP A O 1
ATOM 914 N N . THR A 1 117 ? -18.453 2.698 3.789 1.00 97.75 117 THR A N 1
ATOM 915 C CA . THR A 1 117 ? -19.628 3.132 4.559 1.00 97.75 117 THR A CA 1
ATOM 916 C C . THR A 1 117 ? -20.813 3.455 3.651 1.00 97.75 117 THR A C 1
ATOM 918 O O . THR A 1 117 ? -21.963 3.324 4.081 1.00 97.75 117 THR A O 1
ATOM 921 N N . ALA A 1 118 ? -20.548 3.823 2.394 1.00 97.62 118 ALA A N 1
ATOM 922 C CA . ALA A 1 118 ? -21.565 4.156 1.405 1.00 97.62 118 ALA A CA 1
ATOM 923 C C . ALA A 1 118 ? -22.149 2.880 0.746 1.00 97.62 118 ALA A C 1
ATOM 925 O O . ALA A 1 118 ? -21.449 2.168 0.018 1.00 97.62 118 ALA A O 1
ATOM 926 N N . PRO A 1 119 ? -23.434 2.542 0.971 1.00 98.25 119 PRO A N 1
ATOM 927 C CA . PRO A 1 119 ? -24.032 1.318 0.429 1.00 98.25 119 PRO A CA 1
ATOM 928 C C . PRO A 1 119 ? -24.040 1.276 -1.106 1.00 98.25 119 PRO A C 1
ATOM 930 O O . PRO A 1 119 ? -23.871 0.212 -1.704 1.00 98.25 119 PRO A O 1
ATOM 933 N N . GLU A 1 120 ? -24.209 2.424 -1.762 1.00 98.19 120 GLU A N 1
ATOM 934 C CA . GLU A 1 120 ? -24.258 2.535 -3.216 1.00 98.19 120 GLU A CA 1
ATOM 935 C C . GLU A 1 120 ? -22.922 2.180 -3.881 1.00 98.19 120 GLU A C 1
ATOM 937 O O . GLU A 1 120 ? -22.915 1.480 -4.897 1.00 98.19 120 GLU A O 1
ATOM 942 N N . VAL A 1 121 ? -21.783 2.576 -3.297 1.00 98.12 121 VAL A N 1
ATOM 943 C CA . VAL A 1 121 ? -20.465 2.243 -3.865 1.00 98.12 121 VAL A CA 1
ATOM 944 C C . VAL A 1 121 ? -20.124 0.773 -3.645 1.00 98.12 121 VAL A C 1
ATOM 946 O O . VAL A 1 121 ? -19.575 0.141 -4.547 1.00 98.12 121 VAL A O 1
ATOM 949 N N . VAL A 1 122 ? -20.545 0.191 -2.515 1.00 98.56 122 VAL A N 1
ATOM 950 C CA . VAL A 1 122 ? -20.430 -1.253 -2.250 1.00 98.56 122 VAL A CA 1
ATOM 951 C C . VAL A 1 122 ? -21.214 -2.058 -3.283 1.00 98.56 122 VAL A C 1
ATOM 953 O O . VAL A 1 122 ? -20.694 -3.035 -3.825 1.00 98.56 122 VAL A O 1
ATOM 956 N N . ALA A 1 123 ? -22.442 -1.639 -3.604 1.00 98.56 123 ALA A N 1
ATOM 957 C CA . ALA A 1 123 ? -23.250 -2.291 -4.630 1.00 98.56 123 ALA A CA 1
ATOM 958 C C . ALA A 1 123 ? -22.576 -2.228 -6.013 1.00 98.56 123 ALA A C 1
ATOM 960 O O . ALA A 1 123 ? -22.513 -3.240 -6.716 1.00 98.56 123 ALA A O 1
ATOM 961 N N . ILE A 1 124 ? -22.006 -1.073 -6.385 1.00 98.50 124 ILE A N 1
ATOM 962 C CA . ILE A 1 124 ? -21.246 -0.916 -7.636 1.00 98.50 124 ILE A CA 1
ATOM 963 C C . ILE A 1 124 ? -20.008 -1.824 -7.648 1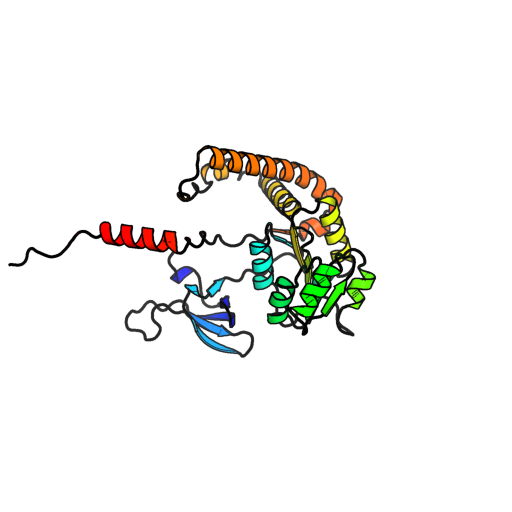.00 98.50 124 ILE A C 1
ATOM 965 O O . ILE A 1 124 ? -19.749 -2.490 -8.652 1.00 98.50 124 ILE A O 1
ATOM 969 N N . ALA A 1 125 ? -19.254 -1.879 -6.548 1.00 98.56 125 ALA A N 1
ATOM 970 C CA . ALA A 1 125 ? -18.062 -2.713 -6.427 1.00 98.56 125 ALA A CA 1
ATOM 971 C C . ALA A 1 125 ? -18.391 -4.205 -6.577 1.00 98.56 125 ALA A C 1
ATOM 973 O O . ALA A 1 125 ? -17.747 -4.899 -7.366 1.00 98.56 125 ALA A O 1
ATOM 974 N N . ALA A 1 126 ? -19.434 -4.678 -5.889 1.00 98.69 126 ALA A N 1
ATOM 975 C CA . ALA A 1 126 ? -19.896 -6.061 -5.961 1.00 98.69 126 ALA A CA 1
ATOM 976 C C . ALA A 1 126 ? -20.392 -6.438 -7.364 1.00 98.69 126 ALA A C 1
ATOM 978 O O . ALA A 1 126 ? -20.050 -7.506 -7.869 1.00 98.69 126 ALA A O 1
ATOM 979 N N . ALA A 1 127 ? -21.138 -5.549 -8.029 1.00 98.50 127 ALA A N 1
ATOM 980 C CA . ALA A 1 127 ? -21.583 -5.771 -9.403 1.00 98.50 127 ALA A CA 1
ATOM 981 C C . ALA A 1 127 ? -20.406 -5.815 -10.394 1.00 98.50 127 ALA A C 1
ATOM 983 O O . ALA A 1 127 ? -20.387 -6.636 -11.310 1.00 98.50 127 ALA A O 1
ATOM 984 N N . ARG A 1 128 ? -19.408 -4.943 -10.209 1.00 98.56 128 ARG A N 1
ATOM 985 C CA . ARG A 1 128 ? -18.223 -4.863 -11.075 1.00 98.56 128 ARG A CA 1
ATOM 986 C C . ARG A 1 128 ? -17.265 -6.038 -10.874 1.00 98.56 128 ARG A C 1
ATOM 988 O O . ARG A 1 128 ? -16.651 -6.497 -11.837 1.00 98.56 128 ARG A O 1
ATOM 995 N N . HIS A 1 129 ? -17.118 -6.512 -9.641 1.00 98.38 129 HIS A N 1
ATOM 996 C CA . HIS A 1 129 ? -16.164 -7.550 -9.260 1.00 98.38 129 HIS A CA 1
ATOM 997 C C . HIS A 1 129 ? -16.853 -8.663 -8.446 1.00 98.38 129 HIS A C 1
ATOM 999 O O . HIS A 1 129 ? -16.541 -8.847 -7.269 1.00 98.38 129 HIS A O 1
ATOM 1005 N N . PRO A 1 130 ? -17.746 -9.461 -9.066 1.00 98.38 130 PRO A N 1
ATOM 1006 C CA . PRO A 1 130 ? -18.601 -10.425 -8.355 1.00 98.38 130 PRO A CA 1
ATOM 1007 C C . PRO A 1 130 ? -17.848 -11.600 -7.710 1.00 98.38 130 PRO A C 1
ATOM 1009 O O . PRO A 1 130 ? -18.433 -12.375 -6.962 1.00 98.38 130 PRO A O 1
ATOM 1012 N N . HIS A 1 131 ? -16.554 -11.750 -8.000 1.00 97.94 131 HIS A N 1
ATOM 1013 C CA . HIS A 1 131 ? -15.681 -12.768 -7.413 1.00 97.94 131 HIS A CA 1
ATOM 1014 C C . HIS A 1 131 ? -15.009 -12.309 -6.103 1.00 97.94 131 HIS A C 1
ATOM 1016 O O . HIS A 1 131 ? -14.225 -13.064 -5.531 1.00 97.94 131 HIS A O 1
ATOM 1022 N N . LEU A 1 132 ? -15.270 -11.078 -5.645 1.00 98.50 132 LEU A N 1
ATOM 1023 C CA . LEU A 1 132 ? -14.687 -10.486 -4.437 1.00 98.50 132 LEU A CA 1
ATOM 1024 C C . LEU A 1 132 ? -15.755 -10.229 -3.369 1.00 98.50 132 LEU A C 1
ATOM 1026 O O . LEU A 1 132 ? -16.939 -10.085 -3.668 1.00 98.50 132 LEU A O 1
ATOM 1030 N N . SER A 1 133 ? -15.321 -10.145 -2.109 1.00 98.25 133 SER A N 1
ATOM 1031 C CA . SER A 1 133 ? -16.197 -9.840 -0.975 1.00 98.25 133 SER A CA 1
ATOM 1032 C C . SER A 1 133 ? -16.204 -8.341 -0.689 1.00 98.25 133 SER A C 1
ATOM 1034 O O . SER A 1 133 ? -15.188 -7.794 -0.258 1.00 98.25 133 SER A O 1
ATOM 1036 N N . PHE A 1 134 ? -17.364 -7.703 -0.862 1.00 98.75 134 PHE A N 1
ATOM 1037 C CA . PHE A 1 134 ? -17.601 -6.315 -0.462 1.00 98.75 134 PHE A CA 1
ATOM 1038 C C . PHE A 1 134 ? -18.681 -6.228 0.614 1.00 98.75 134 PHE A C 1
ATOM 1040 O O . PHE A 1 134 ? -19.679 -6.951 0.549 1.00 98.75 134 PHE A O 1
ATOM 1047 N N . ARG A 1 135 ? -18.493 -5.352 1.607 1.00 98.62 135 ARG A N 1
ATOM 1048 C CA . ARG A 1 135 ? -19.455 -5.134 2.699 1.00 98.62 135 ARG A CA 1
ATOM 1049 C C . ARG A 1 135 ? -19.637 -3.649 2.987 1.00 98.62 135 ARG A C 1
ATOM 1051 O O . ARG A 1 135 ? -18.668 -2.898 2.988 1.00 98.62 135 ARG A O 1
ATOM 1058 N N . GLN A 1 136 ? -20.872 -3.258 3.287 1.00 98.56 136 GLN A N 1
ATOM 1059 C CA . GLN A 1 136 ? -21.137 -1.966 3.906 1.00 98.56 136 GLN A CA 1
ATOM 1060 C C . GLN A 1 136 ? -20.775 -2.065 5.389 1.00 98.56 136 GLN A C 1
ATOM 1062 O O . GLN A 1 136 ? -21.373 -2.869 6.104 1.00 98.56 136 GLN A O 1
ATOM 1067 N N . MET A 1 137 ? -19.777 -1.309 5.838 1.00 98.44 137 MET A N 1
ATOM 1068 C CA . MET A 1 137 ? -19.268 -1.382 7.209 1.00 98.44 137 MET A CA 1
ATOM 1069 C C . MET A 1 137 ? -18.454 -0.132 7.554 1.00 98.44 137 MET A C 1
ATOM 1071 O O . MET A 1 137 ? -17.810 0.450 6.682 1.00 98.44 137 MET A O 1
ATOM 1075 N N . ASP A 1 138 ? -18.451 0.255 8.829 1.00 97.94 138 ASP A N 1
ATOM 1076 C CA . ASP A 1 138 ? -17.509 1.246 9.347 1.00 97.94 138 ASP A CA 1
ATOM 1077 C C . ASP A 1 138 ? -16.144 0.590 9.600 1.00 97.94 138 ASP A C 1
ATOM 1079 O O . ASP A 1 138 ? -16.042 -0.430 10.280 1.00 97.94 138 ASP A O 1
ATOM 1083 N N . GLY A 1 139 ? -15.079 1.193 9.072 1.00 97.69 139 GLY A N 1
ATOM 1084 C CA . GLY A 1 139 ? -13.716 0.739 9.320 1.00 97.69 139 GLY A CA 1
ATOM 1085 C C . GLY A 1 139 ? -13.291 0.825 10.786 1.00 97.69 139 GLY A C 1
ATOM 1086 O O . GLY A 1 139 ? -12.368 0.114 11.168 1.00 97.69 139 GLY A O 1
ATOM 1087 N N . LEU A 1 140 ? -13.934 1.649 11.617 1.00 98.25 140 LEU A N 1
ATOM 1088 C CA . LEU A 1 140 ? -13.656 1.717 13.056 1.00 98.25 140 LEU A CA 1
ATOM 1089 C C . LEU A 1 140 ? -14.299 0.574 13.859 1.00 98.25 140 LEU A C 1
ATOM 1091 O O . LEU A 1 140 ? -13.858 0.315 14.980 1.00 98.25 140 LEU A O 1
ATOM 1095 N N . ASP A 1 141 ? -15.259 -0.166 13.293 1.00 98.38 141 ASP A N 1
ATOM 1096 C CA . ASP A 1 141 ? -15.800 -1.384 13.909 1.00 98.38 141 ASP A CA 1
ATOM 1097 C C . ASP A 1 141 ? -14.846 -2.568 13.682 1.00 98.38 141 ASP A C 1
ATOM 1099 O O . ASP A 1 141 ? -15.061 -3.459 12.858 1.00 98.38 141 ASP A O 1
ATOM 1103 N N . THR A 1 142 ? -13.726 -2.556 14.405 1.00 98.31 142 THR A N 1
ATOM 1104 C CA . THR A 1 142 ? -12.644 -3.536 14.242 1.00 98.31 142 THR A CA 1
ATOM 1105 C C . THR A 1 142 ? -13.058 -4.969 14.567 1.00 98.31 142 THR A C 1
ATOM 1107 O O . THR A 1 142 ? -12.487 -5.911 14.016 1.00 98.31 142 THR A O 1
ATOM 1110 N N . ALA A 1 143 ? -14.062 -5.155 15.425 1.00 97.88 143 ALA A N 1
ATOM 1111 C CA . ALA A 1 143 ? -14.613 -6.469 15.726 1.00 97.88 143 ALA A CA 1
ATOM 1112 C C . ALA A 1 143 ? -15.384 -7.025 14.521 1.00 97.88 143 ALA A C 1
ATOM 1114 O O . ALA A 1 143 ? -15.165 -8.173 14.123 1.00 97.88 143 ALA A O 1
ATOM 1115 N N . ALA A 1 144 ? -16.237 -6.204 13.901 1.00 98.00 144 ALA A N 1
ATOM 1116 C CA . ALA A 1 144 ? -16.956 -6.597 12.697 1.00 98.00 144 ALA A CA 1
ATOM 1117 C C . ALA A 1 144 ? -16.008 -6.814 11.509 1.00 98.00 144 ALA A C 1
ATOM 1119 O O . ALA A 1 144 ? -16.153 -7.810 10.794 1.00 98.00 144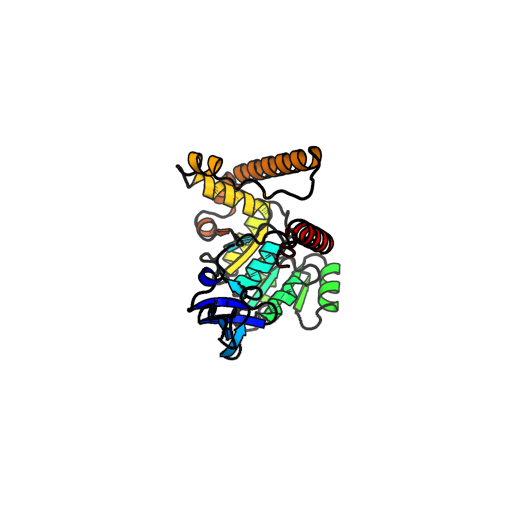 ALA A O 1
ATOM 1120 N N . THR A 1 145 ? -15.002 -5.947 11.321 1.00 97.88 145 THR A N 1
ATOM 1121 C CA . THR A 1 145 ? -14.036 -6.125 10.227 1.00 97.88 145 THR A CA 1
ATOM 1122 C C . THR A 1 145 ? -13.210 -7.389 10.416 1.00 97.88 145 THR A C 1
ATOM 1124 O O . THR A 1 145 ? -13.048 -8.133 9.452 1.00 97.88 145 THR A O 1
ATOM 1127 N N . ALA A 1 146 ? -12.762 -7.709 11.637 1.00 98.00 146 ALA A N 1
ATOM 1128 C CA . ALA A 1 146 ? -12.036 -8.948 11.924 1.00 98.00 146 ALA A CA 1
ATOM 1129 C C . ALA A 1 146 ? -12.832 -10.205 11.529 1.00 98.00 146 ALA A C 1
ATOM 1131 O O . ALA A 1 146 ? -12.249 -11.168 11.029 1.00 98.00 146 ALA A O 1
ATOM 1132 N N . GLY A 1 147 ? -14.162 -10.170 11.662 1.00 97.94 147 GLY A N 1
ATOM 1133 C CA . GLY A 1 147 ? -15.061 -11.246 11.232 1.00 97.94 147 GLY A CA 1
ATOM 1134 C C . GLY A 1 147 ? -15.101 -11.500 9.717 1.00 97.94 147 GLY A C 1
ATOM 1135 O O . GLY A 1 147 ? -15.644 -12.515 9.288 1.00 97.94 147 GLY A O 1
ATOM 1136 N N . LEU A 1 148 ? -14.525 -10.614 8.895 1.00 98.12 148 LEU A N 1
ATOM 1137 C CA . LEU A 1 148 ? -14.435 -10.779 7.438 1.00 98.12 148 LEU A CA 1
ATOM 1138 C C . LEU A 1 148 ? -13.235 -11.619 6.988 1.00 98.12 148 LEU A C 1
ATOM 1140 O O . LEU A 1 148 ? -13.149 -11.972 5.805 1.00 98.12 148 LEU A O 1
ATOM 1144 N N . ALA A 1 149 ? -12.287 -11.896 7.886 1.00 97.88 149 ALA A N 1
ATOM 1145 C CA . ALA A 1 149 ? -11.144 -12.735 7.569 1.00 97.88 149 ALA A CA 1
ATOM 1146 C C . ALA A 1 149 ? -11.587 -14.200 7.364 1.00 97.88 149 ALA A C 1
ATOM 1148 O O . ALA A 1 149 ? -12.534 -14.661 8.007 1.00 97.88 149 ALA A O 1
ATOM 1149 N N . PRO A 1 150 ? -10.916 -14.970 6.486 1.00 97.56 150 PRO A N 1
ATOM 1150 C CA . PRO A 1 150 ? -11.194 -16.394 6.338 1.00 97.56 150 PRO A CA 1
ATOM 1151 C C . PRO A 1 150 ? -11.015 -17.148 7.663 1.00 97.56 150 PRO A C 1
ATOM 1153 O O . PRO A 1 150 ? -10.122 -16.824 8.447 1.00 97.56 150 PRO A O 1
ATOM 1156 N N . ALA A 1 151 ? -11.819 -18.191 7.889 1.00 96.62 151 ALA A N 1
ATOM 1157 C CA . ALA A 1 151 ? -11.778 -18.970 9.126 1.00 96.62 151 ALA A CA 1
ATOM 1158 C C . ALA A 1 151 ? -10.350 -19.437 9.477 1.00 96.62 151 ALA A C 1
ATOM 1160 O O . ALA A 1 151 ? -9.638 -19.995 8.639 1.00 96.62 151 ALA A O 1
ATOM 1161 N N . GLY A 1 152 ? -9.933 -19.193 10.723 1.00 96.25 152 GLY A N 1
ATOM 1162 C CA . GLY A 1 152 ? -8.600 -19.551 11.218 1.00 96.25 152 GLY A CA 1
ATOM 1163 C C . GLY A 1 152 ? -7.457 -18.658 10.719 1.00 96.25 152 GLY A C 1
ATOM 1164 O O . GLY A 1 152 ? -6.296 -18.975 10.966 1.00 96.25 152 GLY A O 1
ATOM 1165 N N . ARG A 1 153 ? -7.748 -17.551 10.024 1.00 97.50 153 ARG A N 1
ATOM 1166 C CA . ARG A 1 153 ? -6.748 -16.581 9.561 1.00 97.50 153 ARG A CA 1
ATOM 1167 C C . ARG A 1 153 ? -7.083 -15.185 10.078 1.00 97.50 153 ARG A C 1
ATOM 1169 O O . ARG A 1 153 ? -8.245 -14.836 10.239 1.00 97.50 153 ARG A O 1
ATOM 1176 N N . ALA A 1 154 ? -6.051 -14.379 10.295 1.00 97.94 154 ALA A N 1
ATOM 1177 C CA . ALA A 1 154 ? -6.178 -12.943 10.522 1.00 97.94 154 ALA A CA 1
ATOM 1178 C C . ALA A 1 154 ? -5.743 -12.182 9.264 1.00 97.94 154 ALA A C 1
ATOM 1180 O O . ALA A 1 154 ? -5.008 -12.725 8.430 1.00 97.94 154 ALA A O 1
ATOM 1181 N N . PHE A 1 155 ? -6.159 -10.921 9.138 1.00 98.69 155 PHE A N 1
ATOM 1182 C CA . PHE A 1 155 ? -5.577 -10.034 8.135 1.00 98.69 155 PHE A CA 1
ATOM 1183 C C . PHE A 1 155 ? -4.081 -9.852 8.412 1.00 98.69 155 PHE A C 1
ATOM 1185 O O . PHE A 1 155 ? -3.684 -9.539 9.532 1.00 98.69 155 PHE A O 1
ATOM 1192 N N . SER A 1 156 ? -3.250 -10.061 7.391 1.00 98.62 156 SER A N 1
ATOM 1193 C CA . SER A 1 156 ? -1.807 -9.782 7.428 1.00 98.62 156 SER A CA 1
ATOM 1194 C C . SER A 1 156 ? -1.477 -8.399 6.864 1.00 98.62 156 SER A C 1
ATOM 1196 O O . SER A 1 156 ? -0.365 -7.895 7.047 1.00 98.62 156 SER A O 1
ATOM 1198 N N . LEU A 1 157 ? -2.439 -7.777 6.179 1.00 98.75 157 LEU A N 1
ATOM 1199 C CA . LEU A 1 157 ? -2.319 -6.440 5.627 1.00 98.75 157 LEU A CA 1
ATOM 1200 C C . LEU A 1 157 ? -3.664 -5.706 5.682 1.00 98.75 157 LEU A C 1
ATOM 1202 O O . LEU A 1 157 ? -4.674 -6.220 5.206 1.00 98.75 157 LEU A O 1
ATOM 1206 N N . VAL A 1 158 ? -3.658 -4.484 6.205 1.00 98.75 158 VAL A N 1
ATOM 1207 C CA . VAL A 1 158 ? -4.809 -3.573 6.193 1.00 98.75 158 VAL A CA 1
ATOM 1208 C C . VAL A 1 158 ? -4.471 -2.356 5.339 1.00 98.75 158 VAL A C 1
ATOM 1210 O O . VAL A 1 158 ? -3.437 -1.712 5.508 1.00 98.75 158 VAL A O 1
ATOM 1213 N N . CYS A 1 159 ? -5.332 -2.047 4.384 1.00 98.69 159 CYS A N 1
ATOM 1214 C CA . CYS A 1 159 ? -5.195 -0.934 3.461 1.00 98.69 159 CYS A CA 1
ATOM 1215 C C . CYS A 1 159 ? -6.280 0.103 3.773 1.00 98.69 159 CYS A C 1
ATOM 1217 O O . CYS A 1 159 ? -7.447 -0.256 3.882 1.00 98.69 159 CYS A O 1
ATOM 1219 N N . ILE A 1 160 ? -5.907 1.370 3.952 1.00 98.56 160 ILE A N 1
ATOM 1220 C CA . ILE A 1 160 ? -6.810 2.439 4.391 1.00 98.56 160 ILE A CA 1
ATOM 1221 C C . ILE A 1 160 ? -6.827 3.553 3.340 1.00 98.56 160 ILE A C 1
ATOM 1223 O O . ILE A 1 160 ? -5.828 4.256 3.178 1.00 98.56 160 ILE A O 1
ATOM 1227 N N . ASP A 1 161 ? -7.960 3.747 2.660 1.00 97.56 161 ASP A N 1
ATOM 1228 C CA . ASP A 1 161 ? -8.208 4.848 1.721 1.00 97.56 161 ASP A CA 1
ATOM 1229 C C . ASP A 1 161 ? -9.574 5.512 1.958 1.00 97.56 161 ASP A C 1
ATOM 1231 O O . ASP A 1 161 ? -10.503 5.407 1.161 1.00 97.56 161 ASP A O 1
ATOM 1235 N N . ILE A 1 162 ? -9.692 6.257 3.055 1.00 94.12 162 ILE A N 1
ATOM 1236 C CA . ILE A 1 162 ? -10.899 7.036 3.349 1.00 94.12 162 ILE A CA 1
ATOM 1237 C C . ILE A 1 162 ? -10.762 8.472 2.823 1.00 94.12 162 ILE A C 1
ATOM 1239 O O . ILE A 1 162 ? -10.138 9.336 3.437 1.00 94.12 162 ILE A O 1
ATOM 1243 N N . SER A 1 163 ? -11.338 8.748 1.648 1.00 81.62 163 SER A N 1
ATOM 1244 C CA . SER A 1 163 ? -11.458 10.092 1.040 1.00 81.62 163 SER A CA 1
ATOM 1245 C C . SER A 1 163 ? -10.136 10.798 0.654 1.00 81.62 163 SER A C 1
ATOM 1247 O O . SER A 1 163 ? -10.149 11.843 0.005 1.00 81.62 163 SER A O 1
ATOM 1249 N N . GLY A 1 164 ? -8.957 10.262 0.999 1.00 76.00 164 GLY A N 1
ATOM 1250 C CA . GLY A 1 164 ? -7.631 10.861 0.742 1.00 76.00 164 GLY A CA 1
ATOM 1251 C C . GLY A 1 164 ? -7.346 12.197 1.456 1.00 76.00 164 GLY A C 1
ATOM 1252 O O . GLY A 1 164 ? -6.182 12.536 1.659 1.00 76.00 164 GLY A O 1
ATOM 1253 N N . LYS A 1 165 ? -8.397 12.921 1.861 1.00 87.44 165 LYS A N 1
ATOM 1254 C CA . LYS A 1 165 ? -8.406 14.215 2.560 1.00 87.44 165 LYS A CA 1
ATOM 1255 C C . LYS A 1 165 ? -9.120 14.142 3.914 1.00 87.44 165 LYS A C 1
ATOM 1257 O O . LYS A 1 165 ? -9.546 15.168 4.438 1.00 87.44 165 LYS A O 1
ATOM 1262 N N . ALA A 1 166 ? -9.314 12.934 4.448 1.00 94.50 166 ALA A N 1
ATOM 1263 C CA . ALA A 1 166 ? -9.824 12.770 5.803 1.00 94.50 166 ALA A CA 1
ATOM 1264 C C . ALA A 1 166 ? -8.926 13.539 6.795 1.00 94.50 166 ALA A C 1
ATOM 1266 O O . ALA A 1 166 ? -7.701 13.486 6.629 1.00 94.50 166 ALA A O 1
ATOM 1267 N N . PRO A 1 167 ? -9.505 14.221 7.802 1.00 96.06 167 PRO A N 1
ATOM 1268 C CA . PRO A 1 167 ? -8.733 14.953 8.801 1.00 96.06 167 PRO A CA 1
ATOM 1269 C C . PRO A 1 167 ? -7.718 14.063 9.522 1.00 96.06 167 PRO A C 1
ATOM 1271 O O . PRO A 1 167 ? -7.989 12.881 9.764 1.00 96.06 167 PRO A O 1
ATOM 1274 N N . LEU A 1 168 ? -6.587 14.651 9.921 1.00 96.31 168 LEU A N 1
ATOM 1275 C CA . LEU A 1 168 ? -5.506 13.942 10.612 1.00 96.31 168 LEU A CA 1
ATOM 1276 C C . LEU A 1 168 ? -5.979 13.151 11.843 1.00 96.31 168 LEU A C 1
ATOM 1278 O O . LEU A 1 168 ? -5.526 12.034 12.071 1.00 96.31 168 LEU A O 1
ATOM 1282 N N . ASP A 1 169 ? -6.894 13.716 12.628 1.00 97.38 169 ASP A N 1
ATOM 1283 C CA . ASP A 1 169 ? -7.452 13.076 13.821 1.00 97.38 169 ASP A CA 1
ATOM 1284 C C . ASP A 1 169 ? -8.124 11.737 13.494 1.00 97.38 169 ASP A C 1
ATOM 1286 O O . ASP A 1 169 ? -7.775 10.710 14.075 1.00 97.38 169 ASP A O 1
ATOM 1290 N N . LEU A 1 170 ? -9.014 11.738 12.496 1.00 97.31 170 LEU A N 1
ATOM 1291 C CA . LEU A 1 170 ? -9.762 10.554 12.078 1.00 97.31 170 LEU A CA 1
ATOM 1292 C C . LEU A 1 170 ? -8.836 9.475 11.512 1.00 97.31 170 LEU A C 1
ATOM 1294 O O . LEU A 1 170 ? -8.976 8.295 11.834 1.00 97.31 170 LEU A O 1
ATOM 1298 N N . ILE A 1 171 ? -7.873 9.857 10.665 1.00 98.06 171 ILE A N 1
ATOM 1299 C CA . ILE A 1 171 ? -6.961 8.866 10.085 1.00 98.06 171 ILE A CA 1
ATOM 1300 C C . ILE A 1 171 ? -6.028 8.273 11.146 1.00 98.06 171 ILE A C 1
ATOM 1302 O O . ILE A 1 171 ? -5.777 7.071 11.121 1.00 98.06 171 ILE A O 1
ATOM 1306 N N . CYS A 1 172 ? -5.550 9.068 12.106 1.00 98.19 172 CYS A N 1
ATOM 1307 C CA . CYS A 1 172 ? -4.717 8.570 13.198 1.00 98.19 172 CYS A CA 1
ATOM 1308 C C . CYS A 1 172 ? -5.498 7.658 14.153 1.00 98.19 172 CYS A C 1
ATOM 1310 O O . CYS A 1 172 ? -4.965 6.633 14.583 1.00 98.19 172 CYS A O 1
ATOM 1312 N N . GLU A 1 173 ? -6.758 7.988 14.451 1.00 98.19 173 GLU A N 1
ATOM 1313 C CA . GLU A 1 173 ? -7.664 7.114 15.201 1.00 98.19 173 GLU A CA 1
ATOM 1314 C C . GLU A 1 173 ? -7.836 5.769 14.490 1.00 98.19 173 GLU A C 1
ATOM 1316 O O . GLU A 1 173 ? -7.639 4.717 15.101 1.00 98.19 173 GLU A O 1
ATOM 1321 N N . MET A 1 174 ? -8.105 5.795 13.182 1.00 98.38 174 MET A N 1
ATOM 1322 C CA . MET A 1 174 ? -8.256 4.583 12.385 1.00 98.38 174 MET A CA 1
ATOM 1323 C C . MET A 1 174 ? -6.967 3.757 12.356 1.00 98.38 174 MET A C 1
ATOM 1325 O O . MET A 1 174 ? -7.008 2.556 12.607 1.00 98.38 174 MET A O 1
ATOM 1329 N N . VAL A 1 175 ? -5.809 4.381 12.124 1.00 98.50 175 VAL A N 1
ATOM 1330 C CA . VAL A 1 175 ? -4.505 3.697 12.139 1.00 98.50 175 VAL A CA 1
ATOM 1331 C C . VAL A 1 175 ? -4.252 3.019 13.486 1.00 98.50 175 VAL A C 1
ATOM 1333 O O . VAL A 1 175 ? -3.867 1.852 13.510 1.00 98.50 175 VAL A O 1
ATOM 1336 N N . ARG A 1 176 ? -4.534 3.694 14.606 1.00 98.56 176 ARG A N 1
ATOM 1337 C CA . ARG A 1 176 ? -4.431 3.101 15.947 1.00 98.56 176 ARG A CA 1
ATOM 1338 C C . ARG A 1 176 ? -5.386 1.934 16.154 1.00 98.56 176 ARG A C 1
ATOM 1340 O O . ARG A 1 176 ? -4.956 0.887 16.631 1.00 98.56 176 ARG A O 1
ATOM 1347 N N . ALA A 1 177 ? -6.661 2.111 15.814 1.00 98.56 177 ALA A N 1
ATOM 1348 C CA . ALA A 1 177 ? -7.678 1.080 15.986 1.00 98.56 177 ALA A CA 1
ATOM 1349 C C . ALA A 1 177 ? -7.304 -0.189 15.205 1.00 98.56 177 ALA A C 1
ATOM 1351 O O . ALA A 1 177 ? -7.305 -1.285 15.765 1.00 98.56 177 ALA A O 1
ATOM 1352 N N . GLN A 1 178 ? -6.887 -0.035 13.945 1.00 98.62 178 GLN A N 1
ATOM 1353 C CA . GLN A 1 178 ? -6.443 -1.148 13.106 1.00 98.62 178 GLN A CA 1
ATOM 1354 C C . GLN A 1 178 ? -5.142 -1.777 13.617 1.00 98.62 178 GLN A C 1
ATOM 1356 O O . GLN A 1 178 ? -5.034 -3.000 13.672 1.00 98.62 178 GLN A O 1
ATOM 1361 N N . ALA A 1 179 ? -4.158 -0.975 14.031 1.00 98.50 179 ALA A N 1
ATOM 1362 C CA . ALA A 1 179 ? -2.897 -1.496 14.554 1.00 98.50 179 ALA A CA 1
ATOM 1363 C C . ALA A 1 179 ? -3.085 -2.294 15.856 1.00 98.50 179 ALA A C 1
ATOM 1365 O O . ALA A 1 179 ? -2.375 -3.280 16.062 1.00 98.50 179 ALA A O 1
ATOM 1366 N N . ALA A 1 180 ? -4.037 -1.892 16.704 1.00 98.38 180 ALA A N 1
ATOM 1367 C CA . ALA A 1 180 ? -4.391 -2.597 17.933 1.00 98.38 180 ALA A CA 1
ATOM 1368 C C . ALA A 1 180 ? -5.184 -3.886 17.661 1.00 98.38 180 ALA A C 1
ATOM 1370 O O . ALA A 1 180 ? -4.889 -4.922 18.252 1.00 98.38 180 ALA A O 1
ATOM 1371 N N . ALA A 1 181 ? -6.163 -3.841 16.751 1.00 98.31 181 ALA A N 1
ATOM 1372 C CA . ALA A 1 181 ? -6.977 -5.004 16.393 1.00 98.31 181 ALA A CA 1
ATOM 1373 C C . ALA A 1 181 ? -6.194 -6.063 15.599 1.00 98.31 181 ALA A C 1
ATOM 1375 O O . ALA A 1 181 ? -6.457 -7.260 15.720 1.00 98.31 181 ALA A O 1
ATOM 1376 N N . PHE A 1 182 ? -5.205 -5.631 14.812 1.00 98.19 182 PHE A N 1
ATOM 1377 C CA . PHE A 1 182 ? -4.402 -6.486 13.943 1.00 98.19 182 PHE A CA 1
ATOM 1378 C C . PHE A 1 182 ? -2.897 -6.301 14.227 1.00 98.19 182 PHE A C 1
ATOM 1380 O O . PHE A 1 182 ? -2.162 -5.753 13.396 1.00 98.19 182 PHE A O 1
ATOM 1387 N N . PRO A 1 183 ? -2.392 -6.772 15.387 1.00 97.94 183 PRO A N 1
ATOM 1388 C CA . PRO A 1 183 ? -1.019 -6.514 15.839 1.00 97.94 183 PRO A CA 1
ATOM 1389 C C . PRO A 1 183 ? 0.060 -7.072 14.898 1.00 97.94 183 PRO A C 1
ATOM 1391 O O . PRO A 1 183 ? 1.142 -6.505 14.794 1.00 97.94 183 PRO A O 1
ATOM 1394 N N . ALA A 1 184 ? -0.237 -8.152 14.169 1.00 97.69 184 ALA A N 1
ATOM 1395 C CA . ALA A 1 184 ? 0.678 -8.743 13.191 1.00 97.69 184 ALA A CA 1
ATOM 1396 C C . ALA A 1 184 ? 0.528 -8.162 11.771 1.00 97.69 184 ALA A C 1
ATOM 1398 O O . ALA A 1 184 ? 1.345 -8.463 10.899 1.00 97.69 184 ALA A O 1
ATOM 1399 N N . ALA A 1 185 ? -0.514 -7.366 11.508 1.00 98.38 185 ALA A N 1
ATOM 1400 C CA . ALA A 1 185 ? -0.767 -6.837 10.175 1.00 98.38 185 ALA A CA 1
ATOM 1401 C C . ALA A 1 185 ? 0.134 -5.646 9.864 1.00 98.38 185 ALA A C 1
ATOM 1403 O O . ALA A 1 185 ? 0.368 -4.785 10.713 1.00 98.38 185 ALA A O 1
ATOM 1404 N N . ARG A 1 186 ? 0.572 -5.552 8.611 1.00 98.56 186 ARG A N 1
ATOM 1405 C CA . ARG A 1 186 ? 1.124 -4.313 8.051 1.00 98.56 186 ARG A CA 1
ATOM 1406 C C . ARG A 1 186 ? -0.017 -3.387 7.637 1.00 98.56 186 ARG A C 1
ATOM 1408 O O . ARG A 1 186 ? -1.100 -3.855 7.290 1.00 98.56 186 ARG A O 1
ATOM 1415 N N . LEU A 1 187 ? 0.218 -2.083 7.657 1.00 98.62 187 LEU A N 1
ATOM 1416 C CA . LEU A 1 187 ? -0.758 -1.074 7.263 1.00 98.62 187 LEU A CA 1
ATOM 1417 C C . LEU A 1 187 ? -0.235 -0.306 6.047 1.00 98.62 187 LEU A C 1
ATOM 1419 O O . LEU A 1 187 ? 0.922 0.105 6.020 1.00 98.62 187 LEU A O 1
ATOM 1423 N N . ILE A 1 188 ? -1.089 -0.081 5.051 1.00 98.38 188 ILE A N 1
ATOM 1424 C CA . ILE A 1 188 ? -0.826 0.857 3.952 1.00 98.38 188 ILE A CA 1
ATOM 1425 C C . ILE A 1 188 ? -1.919 1.916 3.990 1.00 98.38 188 ILE A C 1
ATOM 1427 O O . ILE A 1 188 ? -3.095 1.590 3.883 1.00 98.38 188 ILE A O 1
ATOM 1431 N N . VAL A 1 189 ? -1.543 3.181 4.130 1.00 98.31 189 VAL A N 1
ATOM 1432 C CA . VAL A 1 189 ? -2.472 4.281 4.398 1.00 98.31 189 VAL A CA 1
ATOM 1433 C C . VAL A 1 189 ? -2.362 5.319 3.297 1.00 98.31 189 VAL A C 1
ATOM 1435 O O . VAL A 1 189 ? -1.265 5.794 3.008 1.00 98.31 189 VAL A O 1
ATOM 1438 N N . LYS A 1 190 ? -3.484 5.711 2.695 1.00 97.81 190 LYS A N 1
ATOM 1439 C CA . LYS A 1 190 ? -3.560 6.894 1.840 1.00 97.81 190 LYS A CA 1
ATOM 1440 C C . LYS A 1 190 ? -4.130 8.068 2.618 1.00 97.81 190 LYS A C 1
ATOM 1442 O O . LYS A 1 190 ? -5.322 8.090 2.918 1.00 97.81 190 LYS A O 1
ATOM 1447 N N . ASN A 1 191 ? -3.310 9.084 2.860 1.00 97.81 191 ASN A N 1
ATOM 1448 C CA . ASN A 1 191 ? -3.788 10.345 3.418 1.00 97.81 191 ASN A CA 1
ATOM 1449 C C . ASN A 1 191 ? -2.775 11.472 3.171 1.00 97.81 191 ASN A C 1
ATOM 1451 O O . ASN A 1 191 ? -1.590 11.318 3.467 1.00 97.81 191 ASN A O 1
ATOM 1455 N N . GLU A 1 192 ? -3.240 12.599 2.628 1.00 95.69 192 GLU A N 1
ATOM 1456 C CA . GLU A 1 192 ? -2.371 13.740 2.315 1.00 95.69 192 GLU A CA 1
ATOM 1457 C C . GLU A 1 192 ? -1.842 14.430 3.579 1.00 95.69 192 GLU A C 1
ATOM 1459 O O . GLU A 1 192 ? -0.658 14.747 3.650 1.00 95.69 192 GLU A O 1
ATOM 1464 N N . GLU A 1 193 ? -2.690 14.618 4.592 1.00 95.75 193 GLU A N 1
ATOM 1465 C CA . GLU A 1 193 ? -2.335 15.355 5.809 1.00 95.75 193 GLU A CA 1
ATOM 1466 C C . GLU A 1 193 ? -1.338 14.580 6.681 1.00 95.75 193 GLU A C 1
ATOM 1468 O O . GLU A 1 193 ? -0.335 15.141 7.117 1.00 95.75 193 GLU A O 1
ATOM 1473 N N . LEU A 1 194 ? -1.556 13.274 6.868 1.00 97.31 194 LEU A N 1
ATOM 1474 C CA . LEU A 1 194 ? -0.635 12.375 7.568 1.00 97.31 194 LEU A CA 1
ATOM 1475 C C . LEU A 1 194 ? 0.711 12.289 6.844 1.00 97.31 194 LEU A C 1
ATOM 1477 O O . LEU A 1 194 ? 1.758 12.342 7.489 1.00 97.31 194 LEU A O 1
ATOM 1481 N N . TYR A 1 195 ? 0.698 12.189 5.511 1.00 96.56 195 TYR A N 1
ATOM 1482 C CA . TYR A 1 195 ? 1.927 12.182 4.720 1.00 96.56 195 TYR A CA 1
ATOM 1483 C C . TYR A 1 195 ? 2.708 13.490 4.907 1.00 96.56 195 TYR A C 1
ATOM 1485 O O . TYR A 1 195 ? 3.899 13.458 5.215 1.00 96.56 195 TYR A O 1
ATOM 1493 N N . ASP A 1 196 ? 2.047 14.641 4.762 1.00 95.19 196 ASP A N 1
ATOM 1494 C CA . ASP A 1 196 ? 2.686 15.955 4.886 1.00 95.19 196 ASP A CA 1
ATOM 1495 C C . ASP A 1 196 ? 3.201 16.201 6.318 1.00 95.19 196 ASP A C 1
ATOM 1497 O O . ASP A 1 196 ? 4.275 16.781 6.503 1.00 95.19 196 ASP A O 1
ATOM 1501 N N . ALA A 1 197 ? 2.488 15.706 7.334 1.00 96.62 197 ALA A N 1
ATOM 1502 C CA . ALA A 1 197 ? 2.915 15.761 8.729 1.00 96.62 197 ALA A CA 1
ATOM 1503 C C . ALA A 1 197 ? 4.162 14.903 9.003 1.00 96.62 197 ALA A C 1
ATOM 1505 O O . ALA A 1 197 ? 5.097 15.367 9.656 1.00 96.62 197 ALA A O 1
ATOM 1506 N N . LEU A 1 198 ? 4.223 13.684 8.461 1.00 96.88 198 LEU A N 1
ATOM 1507 C CA . LEU A 1 198 ? 5.397 12.812 8.568 1.00 96.88 198 LEU A CA 1
ATOM 1508 C C . LEU A 1 198 ? 6.613 13.389 7.825 1.00 96.88 198 LEU A C 1
ATOM 1510 O O . LEU A 1 198 ? 7.727 13.331 8.342 1.00 96.88 198 LEU A O 1
ATOM 1514 N N . VAL A 1 199 ? 6.415 14.008 6.653 1.00 95.25 199 VAL A N 1
ATOM 1515 C CA . VAL A 1 199 ? 7.488 14.724 5.937 1.00 95.25 199 VAL A CA 1
ATOM 1516 C C . VAL A 1 199 ? 8.057 15.852 6.797 1.00 95.25 199 VAL A C 1
ATOM 1518 O O . VAL A 1 199 ? 9.276 15.966 6.925 1.00 95.25 199 VAL A O 1
ATOM 1521 N N . ALA A 1 200 ? 7.193 16.677 7.392 1.00 94.75 200 ALA A N 1
ATOM 1522 C CA . ALA A 1 200 ? 7.629 17.776 8.247 1.00 94.75 200 ALA A CA 1
ATOM 1523 C C . ALA A 1 200 ? 8.370 17.274 9.500 1.00 94.75 200 ALA A C 1
ATOM 1525 O O . ALA A 1 200 ? 9.363 17.880 9.902 1.00 94.75 200 ALA A O 1
ATOM 1526 N N . LEU A 1 201 ? 7.931 16.155 10.084 1.00 95.50 201 LEU A N 1
ATOM 1527 C CA . LEU A 1 201 ? 8.601 15.528 11.222 1.00 95.50 201 LEU A CA 1
ATOM 1528 C C . LEU A 1 201 ? 10.007 15.017 10.857 1.00 95.50 201 LEU A C 1
ATOM 1530 O O . LEU A 1 201 ? 10.962 15.316 11.572 1.00 95.50 201 LEU A O 1
ATOM 1534 N N . GLU A 1 202 ? 10.163 14.305 9.734 1.00 94.81 202 GLU A N 1
ATOM 1535 C CA . GLU A 1 202 ? 11.480 13.839 9.266 1.00 94.81 202 GLU A CA 1
ATOM 1536 C C . GLU A 1 202 ? 12.450 15.010 9.028 1.00 94.81 202 GLU A C 1
ATOM 1538 O O . GLU A 1 202 ? 13.630 14.919 9.364 1.00 94.81 202 GLU A O 1
ATOM 1543 N N . GLN A 1 203 ? 11.956 16.135 8.495 1.00 92.19 203 GLN A N 1
ATOM 1544 C CA . GLN A 1 203 ? 12.761 17.344 8.279 1.00 92.19 203 GLN A CA 1
ATOM 1545 C C . GLN A 1 203 ? 13.232 17.982 9.594 1.00 92.19 203 GLN A C 1
ATOM 1547 O O . GLN A 1 203 ? 14.363 18.459 9.669 1.00 92.19 203 GLN A O 1
ATOM 1552 N N . GLN A 1 204 ? 12.397 17.979 10.638 1.00 92.44 204 GLN A N 1
ATOM 1553 C CA . GLN A 1 204 ? 12.768 18.486 11.967 1.00 92.44 204 GLN A CA 1
ATOM 1554 C C . GLN A 1 204 ? 13.834 17.613 12.648 1.00 92.44 204 GLN A C 1
ATOM 1556 O O . GLN A 1 204 ? 14.659 18.126 13.401 1.00 92.44 204 GLN A O 1
ATOM 1561 N N . GLN A 1 205 ? 13.839 16.306 12.369 1.00 91.94 205 GLN A N 1
ATOM 1562 C CA . GLN A 1 205 ? 14.779 15.338 12.947 1.00 91.94 205 GLN A CA 1
ATOM 1563 C C . GLN A 1 205 ? 16.152 15.306 12.261 1.00 91.94 205 GLN A C 1
ATOM 1565 O O . GLN A 1 205 ? 17.052 14.629 12.754 1.00 91.94 205 GLN A O 1
ATOM 1570 N N . GLN A 1 206 ? 16.345 16.039 11.160 1.00 88.12 206 GLN A N 1
ATOM 1571 C CA . GLN A 1 206 ? 17.629 16.158 10.459 1.00 88.12 206 GLN A CA 1
ATOM 1572 C C . GLN A 1 206 ? 18.254 17.554 10.656 1.00 88.12 206 GLN A C 1
ATOM 1574 O O . GLN A 1 206 ? 18.354 18.329 9.696 1.00 88.12 206 GLN A O 1
ATOM 1579 N N . PRO A 1 207 ? 18.690 17.916 11.883 1.00 67.44 207 PRO A N 1
ATOM 1580 C CA . PRO A 1 207 ? 19.340 19.194 12.144 1.00 67.44 207 PRO A CA 1
ATOM 1581 C C . PRO A 1 207 ? 20.712 19.216 11.454 1.00 67.44 207 PRO A C 1
ATOM 1583 O O . PRO A 1 207 ? 21.685 18.657 11.945 1.00 67.44 207 PRO A O 1
ATOM 1586 N N . GLY A 1 208 ? 20.770 19.821 10.266 1.00 71.62 208 GLY A N 1
ATOM 1587 C CA . GLY A 1 208 ? 21.993 19.961 9.464 1.00 71.62 208 GLY A CA 1
ATOM 1588 C C . GLY A 1 208 ? 21.758 19.886 7.955 1.00 71.62 208 GLY A C 1
ATOM 1589 O O . GLY A 1 208 ? 22.434 20.573 7.200 1.00 71.62 208 GLY A O 1
ATOM 1590 N N . ALA A 1 209 ? 20.738 19.150 7.501 1.00 62.12 209 ALA 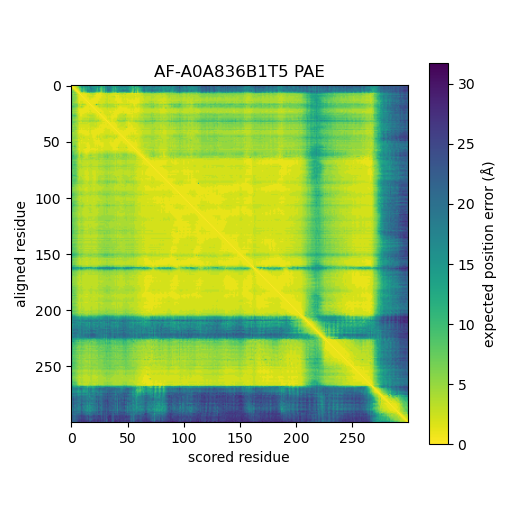A N 1
ATOM 1591 C CA . ALA A 1 209 ? 20.449 19.008 6.069 1.00 62.12 209 ALA A CA 1
ATOM 1592 C C . ALA A 1 209 ? 19.752 20.242 5.455 1.00 62.12 209 ALA A C 1
ATOM 1594 O O . ALA A 1 209 ? 19.775 20.437 4.242 1.00 62.12 209 ALA A O 1
ATOM 1595 N N . GLY A 1 210 ? 19.126 21.092 6.279 1.00 58.25 210 GLY A N 1
ATOM 1596 C CA . GLY A 1 210 ? 18.280 22.198 5.813 1.00 58.25 210 GLY A CA 1
ATOM 1597 C C . GLY A 1 210 ? 19.011 23.309 5.052 1.00 58.25 210 GLY A C 1
ATOM 1598 O O . GLY A 1 210 ? 18.398 23.944 4.196 1.00 58.25 210 GLY A O 1
ATOM 1599 N N . GLN A 1 211 ? 20.305 23.527 5.316 1.00 60.59 211 GLN A N 1
ATOM 1600 C CA . GLN A 1 211 ? 21.086 24.550 4.607 1.00 60.59 211 GLN A CA 1
ATOM 1601 C C . GLN A 1 211 ? 21.584 24.067 3.235 1.00 60.59 211 GLN A C 1
ATOM 1603 O O . GLN A 1 211 ? 21.604 24.853 2.291 1.00 60.59 211 GLN A O 1
ATOM 1608 N N . GLU A 1 212 ? 21.907 22.779 3.084 1.00 58.59 212 GLU A N 1
ATOM 1609 C CA . GLU A 1 212 ? 22.357 22.212 1.802 1.00 58.59 212 GLU A CA 1
ATOM 1610 C C . GLU A 1 212 ? 21.183 21.799 0.897 1.00 58.59 212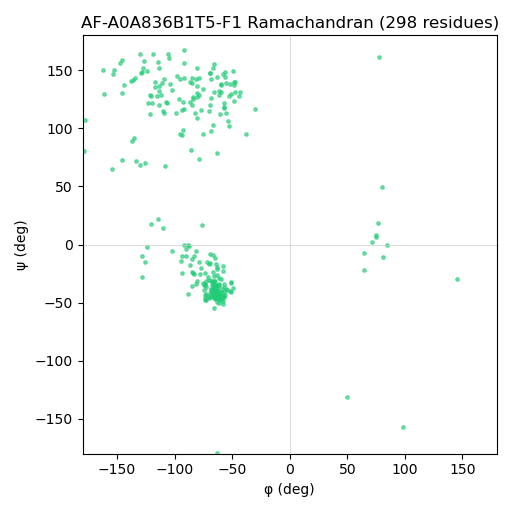 GLU A C 1
ATOM 1612 O O . GLU A 1 212 ? 21.225 21.999 -0.318 1.00 58.59 212 GLU A O 1
ATOM 1617 N N . ALA A 1 213 ? 20.085 21.286 1.464 1.00 56.94 213 ALA A N 1
ATOM 1618 C CA . ALA A 1 213 ? 18.940 20.802 0.688 1.00 56.94 213 ALA A CA 1
ATOM 1619 C C . ALA A 1 213 ? 18.133 21.926 0.013 1.00 56.94 213 ALA A C 1
ATOM 1621 O O . ALA A 1 213 ? 17.555 21.701 -1.050 1.00 56.94 213 ALA A O 1
ATOM 1622 N N . GLN A 1 214 ? 18.123 23.146 0.569 1.00 57.62 214 GLN A N 1
ATOM 1623 C CA . GLN A 1 214 ? 17.534 24.308 -0.115 1.00 57.62 214 GLN A CA 1
ATOM 1624 C C . GLN A 1 214 ? 18.317 24.709 -1.375 1.00 57.62 214 GLN A C 1
ATOM 1626 O O . GLN A 1 214 ? 17.728 25.283 -2.287 1.00 57.62 214 GLN A O 1
ATOM 1631 N N . GLN A 1 215 ? 19.607 24.365 -1.475 1.00 56.28 215 GLN A N 1
ATOM 1632 C CA . GLN A 1 215 ? 20.408 24.608 -2.682 1.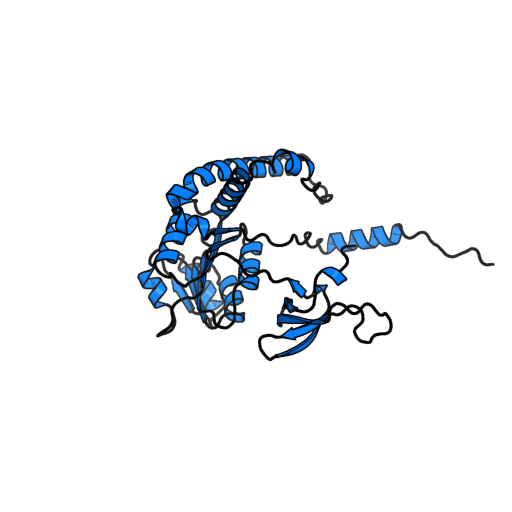00 56.28 215 GLN A CA 1
ATOM 1633 C C . GLN A 1 215 ? 20.293 23.477 -3.719 1.00 56.28 215 GLN A C 1
ATOM 1635 O O . GLN A 1 215 ? 20.608 23.693 -4.886 1.00 56.28 215 GLN A O 1
ATOM 1640 N N . GLN A 1 216 ? 19.818 22.288 -3.324 1.00 50.22 216 GLN A N 1
ATOM 1641 C CA . GLN A 1 216 ? 19.692 21.110 -4.195 1.00 50.22 216 GLN A CA 1
ATOM 1642 C C . GLN A 1 216 ? 18.246 20.719 -4.525 1.00 50.22 216 GLN A C 1
ATOM 1644 O O . GLN A 1 216 ? 18.020 19.618 -5.034 1.00 50.22 216 GLN A O 1
ATOM 1649 N N . GLN A 1 217 ? 17.253 21.583 -4.278 1.00 53.53 217 GLN A N 1
ATOM 1650 C CA . GLN A 1 217 ? 15.924 21.333 -4.832 1.00 53.53 217 GLN A CA 1
ATOM 1651 C C . GLN A 1 217 ? 16.058 21.219 -6.358 1.00 53.53 217 GLN A C 1
ATOM 1653 O O . GLN A 1 217 ? 16.519 22.169 -6.997 1.00 53.53 217 GLN A O 1
ATOM 1658 N N . PRO A 1 218 ? 15.728 20.054 -6.952 1.00 51.47 218 PRO A N 1
ATOM 1659 C CA . PRO A 1 218 ? 15.869 19.861 -8.382 1.00 51.47 218 PRO A CA 1
ATOM 1660 C C . PRO A 1 218 ? 15.049 20.943 -9.069 1.00 51.47 218 PRO A C 1
ATOM 1662 O O . PRO A 1 218 ? 13.847 21.049 -8.816 1.00 51.47 218 PRO A O 1
ATOM 1665 N N . GLN A 1 219 ? 15.705 21.754 -9.909 1.00 49.41 219 GLN A N 1
ATOM 1666 C CA . GLN A 1 219 ? 14.995 22.693 -10.767 1.00 49.41 219 GLN A CA 1
ATOM 1667 C C . GLN A 1 219 ? 13.865 21.910 -11.440 1.00 49.41 219 GLN A C 1
ATOM 1669 O O . GLN A 1 219 ? 14.145 20.856 -12.031 1.00 49.41 219 GLN A O 1
ATOM 1674 N N . PRO A 1 220 ? 12.599 22.342 -11.289 1.00 51.97 220 PRO A N 1
ATOM 1675 C CA . PRO A 1 220 ? 11.484 21.625 -11.875 1.00 51.97 220 PRO A CA 1
ATOM 1676 C C . PRO A 1 220 ? 11.797 21.430 -13.355 1.00 51.97 220 PRO A C 1
ATOM 1678 O O . PRO A 1 220 ? 12.175 22.378 -14.047 1.00 51.97 220 PRO A O 1
ATOM 1681 N N . ALA A 1 221 ? 11.713 20.180 -13.822 1.00 55.94 221 ALA A N 1
ATOM 1682 C CA . ALA A 1 221 ? 11.870 19.878 -15.239 1.00 55.94 221 ALA A CA 1
ATOM 1683 C C . ALA A 1 221 ? 10.986 20.854 -16.033 1.00 55.94 221 ALA A C 1
ATOM 1685 O O . ALA A 1 221 ? 9.880 21.121 -15.557 1.00 55.94 221 ALA A O 1
ATOM 1686 N N . PRO A 1 222 ? 11.443 21.390 -17.184 1.00 53.19 222 PRO A N 1
ATOM 1687 C CA . PRO A 1 222 ? 10.705 22.400 -17.936 1.00 53.19 222 PRO A CA 1
ATOM 1688 C C . PRO A 1 222 ? 9.288 21.886 -18.186 1.00 53.19 222 PRO A C 1
ATOM 1690 O O . PRO A 1 222 ? 9.068 20.973 -18.985 1.00 53.19 222 PRO A O 1
ATOM 1693 N N . ALA A 1 223 ? 8.349 22.401 -17.395 1.00 54.22 223 ALA A N 1
ATOM 1694 C CA . ALA A 1 223 ? 6.969 21.980 -17.433 1.00 54.22 223 ALA A CA 1
ATOM 1695 C C . ALA A 1 223 ? 6.376 22.460 -18.757 1.00 54.22 223 ALA A C 1
ATOM 1697 O O . ALA A 1 223 ? 6.759 23.514 -19.272 1.00 54.22 223 ALA A O 1
ATOM 1698 N N . ALA A 1 224 ? 5.431 21.693 -19.300 1.00 63.22 224 ALA A N 1
ATOM 1699 C CA . ALA A 1 224 ? 4.517 22.199 -20.316 1.00 63.22 224 ALA A CA 1
ATOM 1700 C C . ALA A 1 224 ? 4.048 23.603 -19.902 1.00 63.22 224 ALA A C 1
ATOM 1702 O O . ALA A 1 224 ? 3.711 23.775 -18.734 1.00 63.22 224 ALA A O 1
ATOM 1703 N N . VAL A 1 225 ? 4.103 24.574 -20.822 1.00 61.97 225 VAL A N 1
ATOM 1704 C CA . VAL A 1 225 ? 3.896 26.018 -20.590 1.00 61.97 225 VAL A CA 1
ATOM 1705 C C . VAL A 1 225 ? 2.786 26.266 -19.560 1.00 61.97 225 VAL A C 1
ATOM 1707 O O . VAL A 1 225 ? 1.604 26.256 -19.896 1.00 61.97 225 VAL A O 1
ATOM 1710 N N . GLN A 1 226 ? 3.168 26.450 -18.296 1.00 76.56 226 GLN A N 1
ATOM 1711 C CA . GLN A 1 226 ? 2.257 26.870 -17.239 1.00 76.56 226 GLN A CA 1
ATOM 1712 C C . GLN A 1 226 ? 2.171 28.388 -17.290 1.00 76.56 226 GLN A C 1
ATOM 1714 O O . GLN A 1 226 ? 3.185 29.067 -17.476 1.00 76.56 226 GLN A O 1
ATOM 1719 N N . THR A 1 227 ? 0.973 28.939 -17.126 1.00 89.94 227 THR A N 1
ATOM 1720 C CA . THR A 1 227 ? 0.853 30.388 -16.961 1.00 89.94 227 THR A CA 1
ATOM 1721 C C . THR A 1 227 ? 1.499 30.799 -15.630 1.00 89.94 227 THR A C 1
ATOM 1723 O O . THR A 1 227 ? 1.500 30.009 -14.679 1.00 89.94 227 THR A O 1
ATOM 1726 N N . PRO A 1 228 ? 2.027 32.030 -15.505 1.00 90.00 228 PRO A N 1
ATOM 1727 C CA . PRO A 1 228 ? 2.532 32.538 -14.226 1.00 90.00 228 PRO A CA 1
ATOM 1728 C C . PRO A 1 228 ? 1.526 32.387 -13.072 1.00 90.00 228 PRO A C 1
ATOM 1730 O O . PRO A 1 228 ? 1.914 32.128 -11.937 1.00 90.00 228 PRO A O 1
ATOM 1733 N N . GLU A 1 229 ? 0.229 32.476 -13.375 1.00 90.50 229 GLU A N 1
ATOM 1734 C CA . GLU A 1 229 ? -0.864 32.264 -12.424 1.00 90.50 229 GLU A CA 1
ATOM 1735 C C . GLU A 1 229 ? -0.942 30.814 -11.920 1.00 90.50 229 GLU A C 1
ATOM 1737 O O . GLU A 1 229 ? -1.041 30.586 -10.715 1.00 90.50 229 GLU A O 1
ATOM 1742 N N . GLN A 1 230 ? -0.826 29.822 -12.810 1.00 85.56 230 GLN A N 1
ATOM 1743 C CA . GLN A 1 230 ? -0.798 28.405 -12.428 1.00 85.56 230 GLN A CA 1
ATOM 1744 C C . GLN A 1 230 ? 0.426 28.075 -11.568 1.00 85.56 230 GLN A C 1
ATOM 1746 O O . GLN A 1 230 ? 0.305 27.347 -10.582 1.00 85.56 230 GLN A O 1
ATOM 1751 N N . ALA A 1 231 ? 1.587 28.640 -11.910 1.00 84.56 231 ALA A N 1
ATOM 1752 C CA . ALA A 1 231 ? 2.808 28.474 -11.128 1.00 84.56 231 ALA A CA 1
ATOM 1753 C C . ALA A 1 231 ? 2.669 29.090 -9.723 1.00 84.56 231 ALA A C 1
ATOM 1755 O O . ALA A 1 231 ? 3.005 28.445 -8.729 1.00 84.56 231 ALA A O 1
ATOM 1756 N N . ALA A 1 232 ? 2.111 30.302 -9.622 1.00 85.56 232 ALA A N 1
ATOM 1757 C CA . ALA A 1 232 ? 1.863 30.963 -8.342 1.00 85.56 232 ALA A CA 1
ATOM 1758 C C . ALA A 1 232 ? 0.851 30.193 -7.476 1.00 85.56 232 ALA A C 1
ATOM 1760 O O . ALA A 1 232 ? 1.081 30.000 -6.281 1.00 85.56 232 ALA A O 1
ATOM 1761 N N . ALA A 1 233 ? -0.237 29.698 -8.073 1.00 85.50 233 ALA A N 1
ATOM 1762 C CA . ALA A 1 233 ? -1.233 28.888 -7.376 1.00 85.50 233 ALA A CA 1
ATOM 1763 C C . ALA A 1 233 ? -0.643 27.566 -6.858 1.00 85.50 233 ALA A C 1
ATOM 1765 O O . ALA A 1 233 ? -0.913 27.176 -5.721 1.00 85.50 233 ALA A O 1
ATOM 1766 N N . ALA A 1 234 ? 0.198 26.896 -7.654 1.00 82.69 234 ALA A N 1
ATOM 1767 C CA . ALA A 1 234 ? 0.888 25.677 -7.237 1.00 82.69 234 ALA A CA 1
ATOM 1768 C C . ALA A 1 234 ? 1.850 25.938 -6.066 1.00 82.69 234 ALA A C 1
ATOM 1770 O O . ALA A 1 234 ? 1.801 25.219 -5.068 1.00 82.69 234 ALA A O 1
ATOM 1771 N N . ALA A 1 235 ? 2.653 27.004 -6.144 1.00 84.38 235 ALA A N 1
ATOM 1772 C CA . ALA A 1 235 ? 3.567 27.397 -5.073 1.00 84.38 235 ALA A CA 1
ATOM 1773 C C . ALA A 1 235 ? 2.818 27.751 -3.775 1.00 84.38 235 ALA A C 1
ATOM 1775 O O . ALA A 1 235 ? 3.204 27.316 -2.689 1.00 84.38 235 ALA A O 1
ATOM 1776 N N . ALA A 1 236 ? 1.705 28.485 -3.873 1.00 88.31 236 ALA A N 1
ATOM 1777 C CA . ALA A 1 236 ? 0.852 28.794 -2.727 1.00 88.31 236 ALA A CA 1
ATOM 1778 C C . ALA A 1 236 ? 0.226 27.529 -2.113 1.00 88.31 236 ALA A C 1
ATOM 1780 O O . ALA A 1 236 ? 0.196 27.383 -0.888 1.00 88.31 236 ALA A O 1
ATOM 1781 N N . ALA A 1 237 ? -0.235 26.588 -2.943 1.00 84.56 237 ALA A N 1
ATOM 1782 C CA . ALA A 1 237 ? -0.785 25.316 -2.483 1.00 84.56 237 ALA A CA 1
ATOM 1783 C C . ALA A 1 237 ? 0.269 24.461 -1.759 1.00 84.56 237 ALA A C 1
ATOM 1785 O O . ALA A 1 237 ? -0.030 23.871 -0.718 1.00 84.56 237 ALA A O 1
ATOM 1786 N N . GLU A 1 238 ? 1.502 24.432 -2.270 1.00 84.44 238 GLU A N 1
ATOM 1787 C CA . GLU A 1 238 ? 2.634 23.738 -1.654 1.00 84.44 238 GLU A CA 1
ATOM 1788 C C . GLU A 1 238 ? 3.047 24.383 -0.325 1.00 84.44 238 GLU A C 1
ATOM 1790 O O . GLU A 1 238 ? 3.201 23.684 0.677 1.00 84.44 238 GLU A O 1
ATOM 1795 N N . ALA A 1 239 ? 3.128 25.715 -0.266 1.00 85.56 239 ALA A N 1
ATOM 1796 C CA . ALA A 1 239 ? 3.413 26.439 0.971 1.00 85.56 239 ALA A CA 1
ATOM 1797 C C . ALA A 1 239 ? 2.339 26.188 2.044 1.00 85.56 239 ALA A C 1
ATOM 1799 O O . ALA A 1 239 ? 2.662 25.947 3.212 1.00 85.56 239 ALA A O 1
ATOM 1800 N N . ALA A 1 240 ? 1.061 26.183 1.650 1.00 87.88 240 ALA A N 1
ATOM 1801 C CA . ALA A 1 240 ? -0.048 25.862 2.541 1.00 87.88 240 ALA A CA 1
ATOM 1802 C C . ALA A 1 240 ? 0.004 24.401 3.021 1.00 87.88 240 ALA A C 1
ATOM 1804 O O . ALA A 1 240 ? -0.246 24.134 4.197 1.00 87.88 240 ALA A O 1
ATOM 1805 N N . ALA A 1 241 ? 0.360 23.457 2.144 1.00 84.19 241 ALA A N 1
ATOM 1806 C CA . ALA A 1 241 ? 0.564 22.055 2.508 1.00 84.19 241 ALA A CA 1
ATOM 1807 C C . ALA A 1 241 ? 1.718 21.891 3.507 1.00 84.19 241 ALA A C 1
ATOM 1809 O O . ALA A 1 241 ? 1.548 21.239 4.533 1.00 84.19 241 ALA A O 1
ATOM 1810 N N . ALA A 1 242 ? 2.848 22.568 3.287 1.00 84.75 242 ALA A N 1
ATOM 1811 C CA . ALA A 1 242 ? 3.979 22.557 4.212 1.00 84.75 242 ALA A CA 1
ATOM 1812 C C . ALA A 1 242 ? 3.625 23.165 5.581 1.00 84.75 242 ALA A C 1
ATOM 1814 O O . ALA A 1 242 ? 4.051 22.655 6.618 1.00 84.75 242 ALA A O 1
ATOM 1815 N N . ALA A 1 243 ? 2.831 24.242 5.610 1.00 88.88 243 ALA A N 1
ATOM 1816 C CA . ALA A 1 243 ? 2.344 24.833 6.855 1.00 88.88 243 ALA A CA 1
ATOM 1817 C C . ALA A 1 243 ? 1.423 23.874 7.627 1.00 88.88 243 ALA A C 1
ATOM 1819 O O . ALA A 1 243 ? 1.626 23.678 8.827 1.00 88.88 243 ALA A O 1
ATOM 1820 N N . ARG A 1 244 ? 0.472 23.226 6.936 1.00 90.69 244 ARG A N 1
ATOM 1821 C CA . ARG A 1 244 ? -0.377 22.177 7.525 1.00 90.69 244 ARG A CA 1
ATOM 1822 C C . ARG A 1 244 ? 0.450 20.999 8.033 1.00 90.69 244 ARG A C 1
ATOM 1824 O O . ARG A 1 244 ? 0.247 20.577 9.164 1.00 90.69 244 ARG A O 1
ATOM 1831 N N . GLY A 1 245 ? 1.432 20.538 7.259 1.00 89.38 245 GLY A N 1
ATOM 1832 C CA . GLY A 1 245 ? 2.346 19.467 7.656 1.00 89.38 245 GLY A CA 1
ATOM 1833 C C . GLY A 1 245 ? 3.097 19.789 8.949 1.00 89.38 245 GLY A C 1
ATOM 1834 O O . GLY A 1 245 ? 3.116 18.974 9.865 1.00 89.38 245 GLY A O 1
ATOM 1835 N N . ARG A 1 246 ? 3.636 21.008 9.099 1.00 91.56 246 ARG A N 1
ATOM 1836 C CA . ARG A 1 246 ? 4.299 21.428 10.350 1.00 91.56 246 ARG A CA 1
ATOM 1837 C C . ARG A 1 246 ? 3.355 21.432 11.551 1.00 91.56 246 ARG A C 1
ATOM 1839 O O . ARG A 1 246 ? 3.747 20.971 12.619 1.00 91.56 246 ARG A O 1
ATOM 1846 N N . ALA A 1 247 ? 2.130 21.930 11.381 1.00 92.06 247 ALA A N 1
ATOM 1847 C CA . ALA A 1 247 ? 1.123 21.897 12.441 1.00 92.06 247 ALA A CA 1
ATOM 1848 C C . ALA A 1 247 ? 0.728 20.453 12.803 1.00 92.06 247 ALA A C 1
ATOM 1850 O O . ALA A 1 247 ? 0.620 20.117 13.980 1.00 92.06 247 ALA A O 1
ATOM 1851 N N . GLY A 1 248 ? 0.578 19.584 11.800 1.00 93.06 248 GLY A N 1
ATOM 1852 C CA . GLY A 1 248 ? 0.301 18.162 11.979 1.00 93.06 248 GLY A CA 1
ATOM 1853 C C . GLY A 1 248 ? 1.431 17.417 12.690 1.00 93.06 248 GLY A C 1
ATOM 1854 O O . GLY A 1 248 ? 1.158 16.639 13.599 1.00 93.06 248 GLY A O 1
ATOM 1855 N N . ALA A 1 249 ? 2.696 17.694 12.353 1.00 92.94 249 ALA A N 1
ATOM 1856 C CA . ALA A 1 249 ? 3.868 17.031 12.934 1.00 92.94 249 ALA A CA 1
ATOM 1857 C C . ALA A 1 249 ? 3.922 17.153 14.465 1.00 92.94 249 ALA A C 1
ATOM 1859 O O . ALA A 1 249 ? 4.188 16.169 15.152 1.00 92.94 249 ALA A O 1
ATOM 1860 N N . VAL A 1 250 ? 3.590 18.332 15.002 1.00 92.50 250 VAL A N 1
ATOM 1861 C CA . VAL A 1 250 ? 3.505 18.571 16.455 1.00 92.50 250 VAL A CA 1
ATOM 1862 C C . VAL A 1 250 ? 2.442 17.680 17.108 1.00 92.50 250 VAL A C 1
ATOM 1864 O O . VAL A 1 250 ? 2.621 17.208 18.228 1.00 92.50 250 VAL A O 1
ATOM 1867 N N . ARG A 1 251 ? 1.340 17.418 16.399 1.00 96.62 251 ARG A N 1
ATOM 1868 C CA . ARG A 1 251 ? 0.200 16.636 16.895 1.00 96.62 251 ARG A CA 1
ATOM 1869 C C . ARG A 1 251 ? 0.385 15.128 16.724 1.00 96.62 251 ARG A C 1
ATOM 1871 O O . ARG A 1 251 ? -0.224 14.369 17.471 1.00 96.62 251 ARG A O 1
ATOM 1878 N N . LEU A 1 252 ? 1.215 14.671 15.781 1.00 96.62 252 LEU A N 1
ATOM 1879 C CA . LEU A 1 252 ? 1.368 13.243 15.468 1.00 96.62 252 LEU A CA 1
ATOM 1880 C C . LEU A 1 252 ? 1.752 12.396 16.683 1.00 96.62 252 LEU A C 1
ATOM 1882 O O . LEU A 1 252 ? 1.168 11.335 16.886 1.00 96.62 252 LEU A O 1
ATOM 1886 N N . ALA A 1 253 ? 2.690 12.868 17.507 1.00 93.50 253 ALA A N 1
ATOM 1887 C CA . ALA A 1 253 ? 3.111 12.142 18.704 1.00 93.50 253 ALA A CA 1
ATOM 1888 C C . ALA A 1 253 ? 1.964 11.965 19.713 1.00 93.50 253 ALA A C 1
ATOM 1890 O O . ALA A 1 253 ? 1.865 10.919 20.349 1.00 93.50 253 ALA A O 1
ATOM 1891 N N . GLN A 1 254 ? 1.070 12.953 19.824 1.00 96.50 254 GLN A N 1
ATOM 1892 C CA . GLN A 1 254 ? -0.124 12.867 20.666 1.00 96.50 254 GLN A CA 1
ATOM 1893 C C . GLN A 1 254 ? -1.172 11.922 20.065 1.00 96.50 254 GLN A C 1
ATOM 1895 O O . GLN A 1 254 ? -1.785 11.141 20.790 1.00 96.50 254 GLN A O 1
ATOM 1900 N N . LEU A 1 255 ? -1.383 11.998 18.750 1.00 97.88 255 LEU A N 1
ATOM 1901 C CA . LEU A 1 255 ? -2.427 11.240 18.064 1.00 97.88 255 LEU A CA 1
ATOM 1902 C C . LEU A 1 255 ? -2.078 9.754 17.940 1.00 97.88 255 LE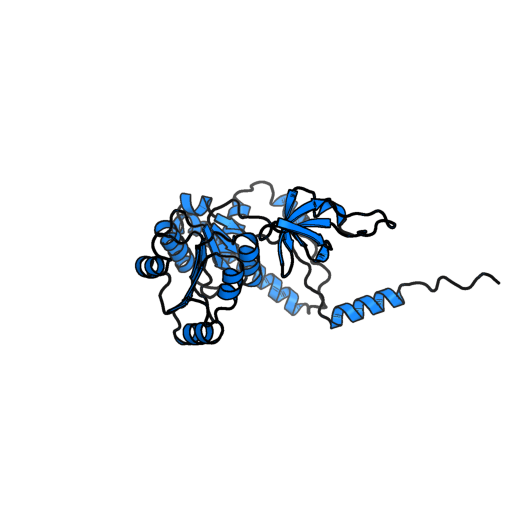U A C 1
ATOM 1904 O O . LEU A 1 255 ? -2.911 8.915 18.263 1.00 97.88 255 LEU A O 1
ATOM 1908 N N . LEU A 1 256 ? -0.861 9.416 17.506 1.00 97.88 256 LEU A N 1
ATOM 1909 C CA . LEU A 1 256 ? -0.430 8.030 17.281 1.00 97.88 256 LEU A CA 1
ATOM 1910 C C . LEU A 1 256 ? 0.280 7.409 18.490 1.00 97.88 256 LEU A C 1
ATOM 1912 O O . LEU A 1 256 ? 0.275 6.189 18.632 1.00 97.88 256 LEU A O 1
ATOM 1916 N N . GLY A 1 257 ? 0.867 8.224 19.367 1.00 97.00 257 GLY A N 1
ATOM 1917 C CA . GLY A 1 257 ? 1.815 7.753 20.375 1.00 97.00 257 GLY A CA 1
ATOM 1918 C C . GLY A 1 257 ? 3.209 7.471 19.785 1.00 97.00 257 GLY A C 1
ATOM 1919 O O . GLY A 1 257 ? 3.358 7.318 18.570 1.00 97.00 257 GLY A O 1
ATOM 1920 N N . PRO A 1 258 ? 4.257 7.407 20.626 1.00 96.12 258 PRO A N 1
ATOM 1921 C CA . PRO A 1 258 ? 5.641 7.273 20.163 1.00 96.12 258 PRO A CA 1
ATOM 1922 C C . PRO A 1 258 ? 5.938 5.925 19.490 1.00 96.12 258 PRO A C 1
ATOM 1924 O O . PRO A 1 258 ? 6.690 5.887 18.520 1.00 96.12 258 PRO A O 1
ATOM 1927 N N . GLU A 1 259 ? 5.339 4.833 19.973 1.00 97.38 259 GLU A N 1
ATOM 1928 C CA . GLU A 1 259 ? 5.583 3.480 19.454 1.00 97.38 259 GLU A CA 1
ATOM 1929 C C . GLU A 1 259 ? 5.078 3.333 18.014 1.00 97.38 259 GLU A C 1
ATOM 1931 O O . GLU A 1 259 ? 5.854 3.040 17.106 1.00 97.38 259 GLU A O 1
ATOM 1936 N N . LEU A 1 260 ? 3.801 3.643 17.774 1.00 97.81 260 LEU A N 1
ATOM 1937 C CA . LEU A 1 260 ? 3.195 3.538 16.446 1.00 97.81 260 LEU A CA 1
ATOM 1938 C C . LEU A 1 260 ? 3.765 4.568 15.461 1.00 97.81 260 LEU A C 1
ATOM 1940 O O . LEU A 1 260 ? 3.891 4.292 14.268 1.00 97.81 260 LEU A O 1
ATOM 1944 N N . LEU A 1 261 ? 4.167 5.746 15.947 1.00 97.81 261 LEU A N 1
ATOM 1945 C CA . LEU A 1 261 ? 4.859 6.734 15.121 1.00 97.81 261 LEU A CA 1
ATOM 1946 C C . LEU A 1 261 ? 6.224 6.216 14.635 1.00 97.81 261 LEU A C 1
ATOM 1948 O O . LEU A 1 261 ? 6.577 6.437 13.479 1.00 97.81 261 LEU A O 1
ATOM 1952 N N . ALA A 1 262 ? 6.969 5.476 15.464 1.00 97.38 262 ALA A N 1
ATOM 1953 C CA . ALA A 1 262 ? 8.230 4.841 15.063 1.00 97.38 262 ALA A CA 1
ATOM 1954 C C . ALA A 1 262 ? 8.041 3.681 14.060 1.00 97.38 262 ALA A C 1
ATOM 1956 O O . ALA A 1 262 ? 8.994 3.258 13.395 1.00 97.38 262 ALA A O 1
ATOM 1957 N N . GLU A 1 263 ? 6.817 3.171 13.927 1.00 97.81 263 GLU A N 1
ATOM 1958 C CA . GLU A 1 263 ? 6.416 2.191 12.915 1.00 97.81 263 GLU A CA 1
ATOM 1959 C C . GLU A 1 263 ? 5.965 2.827 11.591 1.00 97.81 263 GLU A C 1
ATOM 1961 O O . GLU A 1 263 ? 5.637 2.095 10.656 1.00 97.81 263 GLU A O 1
ATOM 1966 N N . CYS A 1 264 ? 5.944 4.158 11.483 1.00 97.94 264 CYS A N 1
ATOM 1967 C CA . CYS A 1 264 ? 5.551 4.854 10.261 1.00 97.94 264 CYS A CA 1
ATOM 1968 C C . CYS A 1 264 ? 6.727 5.039 9.288 1.00 97.94 264 CYS A C 1
ATOM 1970 O O . CYS A 1 264 ? 7.842 5.384 9.674 1.00 97.94 264 CYS A O 1
ATOM 1972 N N . GLU A 1 265 ? 6.456 4.856 7.998 1.00 96.94 265 GLU A N 1
ATOM 1973 C CA . GLU A 1 265 ? 7.364 5.127 6.884 1.00 96.94 265 GLU A CA 1
ATOM 1974 C C . GLU A 1 265 ? 6.603 5.799 5.736 1.00 96.94 265 GLU A C 1
ATOM 1976 O O . GLU A 1 265 ? 5.474 5.433 5.406 1.00 96.94 265 GLU A O 1
ATOM 1981 N N . LEU A 1 266 ? 7.236 6.772 5.082 1.00 96.56 266 LEU A N 1
ATOM 1982 C CA . LEU A 1 266 ? 6.699 7.408 3.883 1.00 96.56 266 LEU A CA 1
ATOM 1983 C C . LEU A 1 266 ? 6.947 6.548 2.640 1.00 96.56 266 LEU A C 1
ATOM 1985 O O . LEU A 1 266 ? 8.088 6.239 2.290 1.00 96.56 266 LEU A O 1
ATOM 1989 N N . PHE A 1 267 ? 5.895 6.261 1.875 1.00 94.88 267 PHE A N 1
ATOM 1990 C CA . PHE A 1 267 ? 6.041 5.658 0.558 1.00 94.88 267 PHE A CA 1
ATOM 1991 C C . PHE A 1 267 ? 6.528 6.688 -0.462 1.00 94.88 267 PHE A C 1
ATOM 1993 O O . PHE A 1 267 ? 5.754 7.418 -1.086 1.00 94.88 267 PHE A O 1
ATOM 2000 N N . ARG A 1 268 ? 7.844 6.712 -0.673 1.00 88.94 268 ARG A N 1
ATOM 2001 C CA . ARG A 1 268 ? 8.497 7.521 -1.703 1.00 88.94 268 ARG A CA 1
ATOM 2002 C C . ARG A 1 268 ? 8.707 6.680 -2.953 1.00 88.94 268 ARG A C 1
ATOM 2004 O O . ARG A 1 268 ? 9.700 5.957 -3.079 1.00 88.94 268 ARG A O 1
ATOM 2011 N N . HIS A 1 269 ? 7.783 6.769 -3.908 1.00 73.62 269 HIS A N 1
ATOM 2012 C CA . HIS A 1 269 ? 8.047 6.196 -5.223 1.00 73.62 269 HIS A CA 1
ATOM 2013 C C . HIS A 1 269 ? 9.272 6.902 -5.827 1.00 73.62 269 HIS A C 1
ATOM 2015 O O . HIS A 1 269 ? 9.331 8.128 -5.863 1.00 73.62 269 HIS A O 1
ATOM 2021 N N . GLN A 1 270 ? 10.240 6.140 -6.352 1.00 61.75 270 GLN A N 1
ATOM 2022 C CA . GLN A 1 270 ? 11.241 6.685 -7.275 1.00 61.75 270 GLN A CA 1
ATOM 2023 C C . GLN A 1 270 ? 10.518 7.381 -8.433 1.00 61.75 270 GLN A C 1
ATOM 2025 O O . GLN A 1 270 ? 9.924 6.690 -9.260 1.00 61.75 270 GLN A O 1
ATOM 2030 N N . PHE A 1 271 ? 10.529 8.712 -8.446 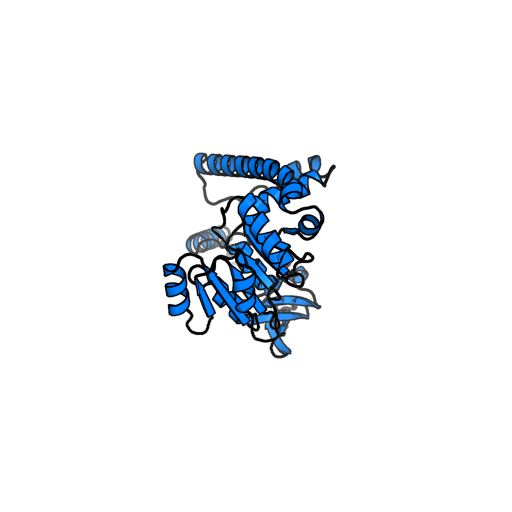1.00 48.16 271 PHE A N 1
ATOM 2031 C CA . PHE A 1 271 ? 9.923 9.571 -9.459 1.00 48.16 271 PHE A CA 1
ATOM 2032 C C . PHE A 1 271 ? 9.903 8.909 -10.846 1.00 48.16 271 PHE A C 1
ATOM 2034 O O . PHE A 1 271 ? 10.945 8.604 -11.430 1.00 48.16 271 PHE A O 1
ATOM 2041 N N . ARG A 1 272 ? 8.703 8.658 -11.381 1.00 51.19 272 ARG A N 1
ATOM 2042 C CA . ARG A 1 272 ? 8.547 8.515 -12.826 1.00 51.19 272 ARG A CA 1
ATOM 2043 C C . ARG A 1 272 ? 8.333 9.927 -13.353 1.00 51.19 272 ARG A C 1
ATOM 2045 O O . ARG A 1 272 ? 7.353 10.536 -12.922 1.00 51.19 272 ARG A O 1
ATOM 2052 N N . PRO A 1 273 ? 9.159 10.433 -14.286 1.00 42.81 273 PRO A N 1
ATOM 2053 C CA . PRO A 1 273 ? 8.749 11.609 -15.030 1.00 42.81 273 PRO A CA 1
ATOM 2054 C C . PRO A 1 273 ? 7.353 11.332 -15.608 1.00 42.81 273 PRO A C 1
ATOM 2056 O O . PRO A 1 273 ? 7.090 10.186 -16.019 1.00 42.81 273 PRO A O 1
ATOM 2059 N N . PRO A 1 274 ? 6.437 12.316 -15.573 1.00 43.03 274 PRO A N 1
ATOM 2060 C CA . PRO A 1 274 ? 5.102 12.147 -16.120 1.00 43.03 274 PRO A CA 1
ATOM 2061 C C . PRO A 1 274 ? 5.213 11.540 -17.517 1.00 43.03 274 PRO A C 1
ATOM 2063 O O . PRO A 1 274 ? 6.097 11.888 -18.306 1.00 43.03 274 PRO A O 1
ATOM 2066 N N . ARG A 1 275 ? 4.349 10.563 -17.824 1.00 45.22 275 ARG A N 1
ATOM 2067 C CA . ARG A 1 275 ? 4.245 10.109 -19.209 1.00 45.22 275 ARG A CA 1
ATOM 2068 C C . ARG A 1 275 ? 3.808 11.332 -19.996 1.00 45.22 275 ARG A C 1
ATOM 2070 O O . ARG A 1 275 ? 2.669 11.747 -19.822 1.00 45.22 275 ARG A O 1
ATOM 2077 N N . LEU A 1 276 ? 4.693 11.841 -20.853 1.00 39.22 276 LEU A N 1
ATOM 2078 C CA . LEU A 1 276 ? 4.307 12.793 -21.885 1.00 39.22 276 LEU A CA 1
ATOM 2079 C C . LEU A 1 276 ? 3.017 12.282 -22.525 1.00 39.22 276 LEU A C 1
ATOM 2081 O O . LEU A 1 276 ? 2.950 11.092 -22.897 1.00 39.22 276 LEU A O 1
ATOM 2085 N N . GLN A 1 277 ? 2.014 13.155 -22.585 1.00 41.19 277 GLN A N 1
ATOM 2086 C CA . GLN A 1 277 ? 0.764 12.916 -23.291 1.00 41.19 277 GLN A CA 1
ATOM 2087 C C . GLN A 1 277 ? 1.098 12.406 -24.704 1.00 41.19 277 GLN A C 1
ATOM 2089 O O . GLN A 1 277 ? 2.153 12.746 -25.254 1.00 41.19 277 GLN A O 1
ATOM 2094 N N . PRO A 1 278 ? 0.253 11.565 -25.327 1.00 45.53 278 PRO A N 1
ATOM 2095 C CA . PRO A 1 278 ? 0.502 11.091 -26.686 1.00 45.53 278 PRO A CA 1
ATOM 2096 C C . PRO A 1 278 ? 0.847 12.230 -27.658 1.00 45.53 278 PRO A C 1
ATOM 2098 O O . PRO A 1 278 ? 1.759 12.066 -28.463 1.00 45.53 278 PRO A O 1
ATOM 2101 N N . SER A 1 279 ? 0.201 13.391 -27.513 1.00 49.44 279 SER A N 1
ATOM 2102 C CA . SER A 1 279 ? 0.483 14.619 -28.265 1.00 49.44 279 SER A CA 1
ATOM 2103 C C . SER A 1 279 ? 1.903 15.153 -28.041 1.00 49.44 279 SER A C 1
ATOM 2105 O O . SER A 1 279 ? 2.623 15.406 -29.001 1.00 49.44 279 SER A O 1
ATOM 2107 N N . GLU A 1 280 ? 2.361 15.241 -26.794 1.00 44.75 280 GLU A N 1
ATOM 2108 C CA . GLU A 1 280 ? 3.699 15.736 -26.442 1.00 44.75 280 GLU A CA 1
ATOM 2109 C C . GLU A 1 280 ? 4.822 14.824 -26.967 1.00 44.75 280 GLU A C 1
ATOM 2111 O O . GLU A 1 280 ? 5.892 15.297 -27.352 1.00 44.75 280 GLU A O 1
ATOM 2116 N N . ARG A 1 281 ? 4.575 13.508 -27.062 1.00 51.88 281 ARG A N 1
ATOM 2117 C CA . ARG A 1 281 ? 5.528 12.556 -27.668 1.00 51.88 281 ARG A CA 1
ATOM 2118 C C . ARG A 1 281 ? 5.713 12.774 -29.166 1.00 51.88 281 ARG A C 1
ATOM 2120 O O . ARG A 1 281 ? 6.800 12.515 -29.682 1.00 51.88 281 ARG A O 1
ATOM 2127 N N . TRP A 1 282 ? 4.660 13.202 -29.860 1.00 52.47 282 TRP A N 1
ATOM 2128 C CA . TRP A 1 282 ? 4.723 13.532 -31.282 1.00 52.47 282 TRP A CA 1
ATOM 2129 C C . TRP A 1 282 ? 5.541 14.802 -31.510 1.00 52.47 282 TRP A C 1
ATOM 2131 O O . TRP A 1 282 ? 6.452 14.791 -32.337 1.00 52.47 282 TRP A O 1
ATOM 2141 N N . THR A 1 283 ? 5.303 15.844 -30.711 1.00 62.53 283 THR A N 1
ATOM 2142 C CA . THR A 1 283 ? 6.051 17.108 -30.783 1.00 62.53 283 THR A CA 1
ATOM 2143 C C . THR A 1 283 ? 7.540 16.900 -30.508 1.00 62.53 283 THR A C 1
ATOM 2145 O O . THR A 1 283 ? 8.389 17.405 -31.239 1.00 62.53 283 THR A O 1
ATOM 2148 N N . GLN A 1 284 ? 7.881 16.084 -29.505 1.00 62.38 284 GLN A N 1
ATOM 2149 C CA . GLN A 1 284 ? 9.277 15.801 -29.169 1.00 62.38 284 GLN A CA 1
ATOM 2150 C C . GLN A 1 284 ? 9.993 14.989 -30.262 1.00 62.38 284 GLN A C 1
ATOM 2152 O O . GLN A 1 284 ? 11.167 15.233 -30.540 1.00 62.38 284 GLN A O 1
ATOM 2157 N N . LYS A 1 285 ? 9.285 14.068 -30.932 1.00 66.00 285 LYS A N 1
ATOM 2158 C CA . LYS A 1 285 ? 9.811 13.352 -32.106 1.00 66.00 285 LYS A CA 1
ATOM 2159 C C . LYS A 1 285 ? 10.039 14.276 -33.303 1.00 66.00 285 LYS A C 1
ATOM 2161 O O . LYS A 1 285 ? 11.054 14.128 -33.976 1.00 66.00 285 LYS A O 1
ATOM 2166 N N . GLN A 1 286 ? 9.133 15.220 -33.562 1.00 68.81 286 GLN A N 1
ATOM 2167 C CA . GLN A 1 286 ? 9.303 16.191 -34.648 1.00 68.81 286 GLN A CA 1
ATOM 2168 C C . GLN A 1 286 ? 10.482 17.133 -34.394 1.00 68.81 286 GLN A C 1
ATOM 2170 O O . GLN A 1 286 ? 11.296 17.338 -35.290 1.00 68.81 286 GLN A O 1
ATOM 2175 N N . LEU A 1 287 ? 10.632 17.626 -33.162 1.00 68.75 287 LEU A N 1
ATOM 2176 C CA . LEU A 1 287 ? 11.781 18.442 -32.763 1.00 68.75 287 LEU A CA 1
ATOM 2177 C C . LEU A 1 287 ? 13.106 17.677 -32.905 1.00 68.75 287 LEU A C 1
ATOM 2179 O O . LEU A 1 287 ? 14.081 18.232 -33.399 1.00 68.75 287 LEU A O 1
ATOM 2183 N N . GLN A 1 288 ? 13.136 16.387 -32.553 1.00 72.56 288 GLN A N 1
ATOM 2184 C CA . GLN A 1 288 ? 14.322 15.544 -32.755 1.00 72.56 288 GLN A CA 1
ATOM 2185 C C . GLN A 1 288 ? 14.649 15.297 -34.235 1.00 72.56 288 GLN A C 1
ATOM 2187 O O . GLN A 1 288 ? 15.822 15.180 -34.570 1.00 72.56 288 GLN A O 1
ATOM 2192 N N . HIS A 1 289 ? 13.650 15.225 -35.121 1.00 72.06 289 HIS A N 1
ATOM 2193 C CA . HIS A 1 289 ? 13.883 15.129 -36.568 1.00 72.06 289 HIS A CA 1
ATOM 2194 C C . HIS A 1 289 ? 14.353 16.451 -37.183 1.00 72.06 289 HIS A C 1
ATOM 2196 O O . HIS A 1 289 ? 15.183 16.429 -38.081 1.00 72.06 289 HIS A O 1
ATOM 2202 N N . GLN A 1 290 ? 13.881 17.596 -36.686 1.00 75.19 290 GLN A N 1
ATOM 2203 C CA . GLN A 1 290 ? 14.328 18.907 -37.174 1.00 75.19 290 GLN A CA 1
ATOM 2204 C C . GLN A 1 290 ? 15.746 19.273 -36.714 1.00 75.19 290 GLN A C 1
ATOM 2206 O O . GLN A 1 290 ? 16.412 20.070 -37.364 1.00 75.19 290 GLN A O 1
ATOM 2211 N N . GLN A 1 291 ? 16.215 18.699 -35.603 1.00 69.75 291 GLN A N 1
ATOM 2212 C CA . GLN A 1 291 ? 17.553 18.952 -35.059 1.00 69.75 291 GLN A CA 1
ATOM 2213 C C . GLN A 1 291 ? 18.627 17.977 -35.559 1.00 69.75 291 GLN A C 1
ATOM 2215 O O . GLN A 1 291 ? 19.784 18.116 -35.166 1.00 69.75 291 GLN A O 1
ATOM 2220 N N . GLN A 1 292 ? 18.289 17.000 -36.406 1.00 64.56 292 GLN A N 1
ATOM 2221 C CA . GLN A 1 292 ? 19.305 16.203 -37.090 1.00 64.56 292 GLN A CA 1
ATOM 2222 C C . GLN A 1 292 ? 19.822 17.004 -38.293 1.00 64.56 292 GLN A C 1
ATOM 2224 O O . GLN A 1 292 ? 19.072 17.181 -39.254 1.00 64.56 292 GLN A O 1
ATOM 2229 N N . PRO A 1 293 ? 21.068 17.520 -38.265 1.00 60.59 293 PRO A N 1
ATOM 2230 C CA . PRO A 1 293 ? 21.643 18.147 -39.444 1.00 60.59 293 PRO A CA 1
ATOM 2231 C C . PRO A 1 293 ? 21.678 17.118 -40.574 1.00 60.59 293 PRO A C 1
ATOM 2233 O O . PRO A 1 293 ? 22.006 15.952 -40.341 1.00 60.59 293 PRO A O 1
ATOM 2236 N N . ALA A 1 294 ? 21.331 17.555 -41.785 1.00 61.03 294 ALA A N 1
ATOM 2237 C CA . ALA A 1 294 ? 21.431 16.770 -43.008 1.00 61.03 294 ALA A CA 1
ATOM 2238 C C . ALA A 1 294 ? 22.906 16.439 -43.288 1.00 61.03 294 ALA A C 1
ATOM 2240 O O . ALA A 1 294 ? 23.587 17.095 -44.068 1.00 61.03 294 ALA A O 1
ATOM 2241 N N . ALA A 1 295 ? 23.435 15.442 -42.591 1.00 61.19 295 ALA A N 1
ATOM 2242 C CA . ALA A 1 295 ? 24.736 14.876 -42.861 1.00 61.19 295 ALA A CA 1
ATOM 2243 C C . ALA A 1 295 ? 24.555 13.805 -43.932 1.00 61.19 295 ALA A C 1
ATOM 2245 O O . ALA A 1 295 ? 24.403 12.649 -43.571 1.00 61.19 295 ALA A O 1
ATOM 2246 N N . VAL A 1 296 ? 24.491 14.215 -45.204 1.00 57.62 296 VAL A N 1
ATOM 2247 C CA . VAL A 1 296 ? 25.069 13.566 -46.401 1.00 57.62 296 VAL A CA 1
ATOM 2248 C C . VAL A 1 296 ? 24.739 14.474 -47.593 1.00 57.62 296 VAL A C 1
ATOM 2250 O O . VAL A 1 296 ? 23.589 14.520 -48.005 1.00 57.62 296 VAL A O 1
ATOM 2253 N N . GLU A 1 297 ? 25.739 15.178 -48.129 1.00 53.03 297 GLU A N 1
ATOM 2254 C CA . GLU A 1 297 ? 26.009 15.299 -49.578 1.00 53.03 297 GLU A CA 1
ATOM 2255 C C . GLU A 1 297 ? 27.264 16.164 -49.798 1.00 53.03 297 GLU A C 1
ATOM 2257 O O . GLU A 1 297 ? 27.207 17.360 -50.055 1.00 53.03 297 GLU A O 1
ATOM 2262 N N . ALA A 1 298 ? 28.435 15.543 -49.641 1.00 51.75 298 ALA A N 1
ATOM 2263 C CA . ALA A 1 298 ? 29.701 16.035 -50.189 1.00 51.75 298 ALA A CA 1
ATOM 2264 C C . ALA A 1 298 ? 30.644 14.838 -50.390 1.00 51.75 298 ALA A C 1
ATOM 2266 O O . ALA A 1 298 ? 31.644 14.672 -49.698 1.00 51.75 298 ALA A O 1
ATOM 2267 N N . ALA A 1 299 ? 30.250 13.946 -51.296 1.00 58.00 299 ALA A N 1
ATOM 2268 C CA . ALA A 1 299 ? 31.120 12.932 -51.878 1.00 58.00 299 ALA A CA 1
ATOM 2269 C C . ALA A 1 299 ? 30.681 12.719 -53.332 1.00 58.00 299 ALA A C 1
ATOM 2271 O O . ALA A 1 299 ? 30.009 11.744 -53.666 1.00 58.00 299 ALA A O 1
ATOM 2272 N N . SER A 1 300 ? 30.989 13.698 -54.177 1.00 58.66 300 SER A N 1
ATOM 2273 C CA . SER A 1 300 ? 31.042 13.605 -55.639 1.00 58.66 300 SER A CA 1
ATOM 2274 C C . SER A 1 300 ? 32.016 14.659 -56.139 1.00 58.66 300 SER A C 1
ATOM 2276 O O . SER A 1 300 ? 31.928 15.799 -55.629 1.00 58.66 300 SER A O 1
#